Protein AF-A0A173Y0R9-F1 (afdb_monomer_lite)

Radius of gyration: 20.87 Å; chains: 1; bounding box: 51×45×66 Å

Structure (mmCIF, N/CA/C/O backbone):
data_AF-A0A173Y0R9-F1
#
_entry.id   AF-A0A173Y0R9-F1
#
loop_
_atom_site.group_PDB
_atom_site.id
_atom_site.type_symbol
_atom_site.label_atom_id
_atom_site.label_alt_id
_atom_site.label_comp_id
_atom_site.label_asym_id
_atom_site.label_entity_id
_atom_site.label_seq_id
_atom_site.pdbx_PDB_ins_code
_atom_site.Cartn_x
_atom_site.Cartn_y
_atom_site.Cartn_z
_atom_site.occupancy
_atom_site.B_iso_or_equiv
_atom_site.auth_seq_id
_atom_site.auth_comp_id
_atom_site.auth_asym_id
_atom_site.auth_atom_id
_atom_site.pdbx_PDB_model_num
ATOM 1 N N . MET A 1 1 ? -25.187 -0.602 18.309 1.00 65.38 1 MET A N 1
ATOM 2 C CA . MET A 1 1 ? -23.811 -0.252 17.890 1.00 65.38 1 MET A CA 1
ATOM 3 C C . MET A 1 1 ? -23.258 -1.482 17.196 1.00 65.38 1 MET A C 1
ATOM 5 O O . MET A 1 1 ? -23.526 -2.567 17.702 1.00 65.38 1 MET A O 1
ATOM 9 N N . ARG A 1 2 ? -22.641 -1.355 16.016 1.00 84.56 2 ARG A N 1
ATOM 10 C CA . ARG A 1 2 ? -22.129 -2.541 15.306 1.00 84.56 2 ARG A CA 1
ATOM 11 C C . ARG A 1 2 ? -20.955 -3.145 16.063 1.00 84.56 2 ARG A C 1
ATOM 13 O O . ARG A 1 2 ? -20.239 -2.419 16.748 1.00 84.56 2 ARG A O 1
ATOM 20 N N . ASP A 1 3 ? -20.780 -4.453 15.930 1.00 92.38 3 ASP A N 1
ATOM 21 C CA . ASP A 1 3 ? -19.642 -5.145 16.521 1.00 92.38 3 ASP A CA 1
ATOM 22 C C . ASP A 1 3 ? -18.406 -4.917 15.641 1.00 92.38 3 ASP A C 1
ATOM 24 O O . ASP A 1 3 ? -18.289 -5.467 14.544 1.00 92.38 3 ASP A O 1
ATOM 28 N N . ILE A 1 4 ? -17.533 -4.004 16.071 1.00 97.44 4 ILE A N 1
ATOM 29 C CA . ILE A 1 4 ? -16.326 -3.630 15.334 1.00 97.44 4 ILE A CA 1
ATOM 30 C C . ILE A 1 4 ? -15.117 -4.280 15.995 1.00 97.44 4 ILE A C 1
ATOM 32 O O . ILE A 1 4 ? -14.845 -4.008 17.158 1.00 97.44 4 ILE A O 1
ATOM 36 N N . ASN A 1 5 ? -14.387 -5.102 15.241 1.00 97.81 5 ASN A N 1
ATOM 37 C CA . ASN A 1 5 ? -13.116 -5.694 15.648 1.00 97.81 5 ASN A CA 1
ATOM 38 C C . ASN A 1 5 ? -12.124 -5.499 14.498 1.00 97.81 5 ASN A C 1
ATOM 40 O O . ASN A 1 5 ? -12.422 -5.855 13.354 1.00 97.81 5 ASN A O 1
ATOM 44 N N . ILE A 1 6 ? -10.972 -4.905 14.788 1.00 98.69 6 ILE A N 1
ATOM 45 C CA . ILE A 1 6 ? -10.011 -4.444 13.785 1.00 98.69 6 ILE A CA 1
ATOM 46 C C . ILE A 1 6 ? -8.734 -5.280 13.876 1.00 98.69 6 ILE A C 1
ATOM 48 O O . ILE A 1 6 ? -8.185 -5.452 14.961 1.00 98.69 6 ILE A O 1
ATOM 52 N N . ALA A 1 7 ? -8.233 -5.753 12.739 1.00 98.81 7 ALA A N 1
ATOM 53 C CA . ALA A 1 7 ? -6.864 -6.249 12.630 1.00 98.81 7 ALA A CA 1
ATOM 54 C C . ALA A 1 7 ? -5.974 -5.166 12.006 1.00 98.81 7 ALA A C 1
ATOM 56 O O . ALA A 1 7 ? -6.311 -4.628 10.955 1.00 98.81 7 ALA A O 1
ATOM 57 N N . VAL A 1 8 ? -4.842 -4.841 12.625 1.00 98.81 8 VAL A N 1
ATOM 58 C CA . VAL A 1 8 ? -3.821 -3.963 12.033 1.00 98.81 8 VAL A CA 1
ATOM 59 C C . VAL A 1 8 ? -2.747 -4.841 11.413 1.00 98.81 8 VAL A C 1
ATOM 61 O O . VAL A 1 8 ? -2.125 -5.618 12.121 1.00 98.81 8 VAL A O 1
ATOM 64 N N . ASN A 1 9 ? -2.547 -4.733 10.108 1.00 98.81 9 ASN A N 1
ATOM 65 C CA . ASN A 1 9 ? -1.571 -5.473 9.325 1.00 98.81 9 ASN A CA 1
ATOM 66 C C . ASN A 1 9 ? -0.383 -4.559 9.005 1.00 98.81 9 ASN A C 1
ATOM 68 O O . ASN A 1 9 ? -0.530 -3.615 8.228 1.00 98.81 9 ASN A O 1
ATOM 72 N N . ILE A 1 10 ? 0.768 -4.840 9.610 1.00 98.69 10 ILE A N 1
ATOM 73 C CA . ILE A 1 10 ? 2.011 -4.083 9.453 1.00 98.69 10 ILE A CA 1
ATOM 74 C C . ILE A 1 10 ? 3.049 -4.992 8.803 1.00 98.69 10 ILE A C 1
ATOM 76 O O . ILE A 1 10 ? 3.348 -6.070 9.317 1.00 98.69 10 ILE A O 1
ATOM 80 N N . CYS A 1 11 ? 3.635 -4.557 7.694 1.00 97.50 11 CYS A N 1
ATOM 81 C CA . CYS A 1 11 ? 4.780 -5.223 7.082 1.00 97.50 11 CYS A CA 1
ATOM 82 C C . CYS A 1 11 ? 6.059 -4.455 7.428 1.00 97.50 11 CYS A C 1
ATOM 84 O O . CYS A 1 11 ? 6.088 -3.236 7.302 1.00 97.50 11 CYS A O 1
ATOM 86 N N . THR A 1 12 ? 7.131 -5.156 7.803 1.00 98.12 12 THR A N 1
ATOM 87 C CA . THR A 1 12 ? 8.427 -4.533 8.110 1.00 98.12 12 THR A CA 1
ATOM 88 C C . THR A 1 12 ? 9.599 -5.256 7.449 1.00 98.12 12 THR A C 1
ATOM 90 O O . THR A 1 12 ? 9.536 -6.459 7.180 1.00 98.12 12 THR A O 1
ATOM 93 N N . TYR A 1 13 ? 10.671 -4.517 7.148 1.00 97.62 13 TYR A N 1
ATOM 94 C CA . TYR A 1 13 ? 11.917 -5.058 6.599 1.00 97.62 13 TYR A CA 1
ATOM 95 C C . TYR A 1 13 ? 13.124 -4.223 7.045 1.00 97.62 13 TYR A C 1
ATOM 97 O O . TYR A 1 13 ? 13.318 -3.113 6.551 1.00 97.62 13 TYR A O 1
ATOM 105 N N . HIS A 1 14 ? 13.954 -4.771 7.942 1.00 96.94 14 HIS A N 1
ATOM 106 C CA . HIS A 1 14 ? 15.151 -4.113 8.494 1.00 96.94 14 HIS A CA 1
ATOM 107 C C . HIS A 1 14 ? 14.869 -2.747 9.155 1.00 96.94 14 HIS A C 1
ATOM 109 O O . HIS A 1 14 ? 15.640 -1.797 9.001 1.00 96.94 14 HIS A O 1
ATOM 115 N N . ARG A 1 15 ? 13.739 -2.630 9.868 1.00 95.94 15 ARG A N 1
ATOM 116 C CA . ARG A 1 15 ? 13.236 -1.381 10.480 1.00 95.94 15 ARG A CA 1
ATOM 117 C C . ARG A 1 15 ? 12.669 -1.607 11.887 1.00 95.94 15 ARG A C 1
ATOM 119 O O . ARG A 1 15 ? 11.661 -1.019 12.271 1.00 95.94 15 ARG A O 1
ATOM 126 N N . ASN A 1 16 ? 13.339 -2.456 12.665 1.00 96.19 16 ASN A N 1
ATOM 127 C CA . ASN A 1 16 ? 12.843 -2.946 13.957 1.00 96.19 16 ASN A CA 1
ATOM 128 C C . ASN A 1 16 ? 12.477 -1.812 14.928 1.00 96.19 16 ASN A C 1
ATOM 130 O O . ASN A 1 16 ? 11.427 -1.866 15.556 1.00 96.19 16 ASN A O 1
ATOM 134 N N . GLU A 1 17 ? 13.270 -0.738 14.982 1.00 97.50 17 GLU A N 1
ATOM 135 C CA . GLU A 1 17 ? 12.992 0.404 15.865 1.00 97.50 17 GLU A CA 1
ATOM 136 C C . GLU A 1 17 ? 11.647 1.088 15.557 1.00 97.50 17 GLU A C 1
ATOM 138 O O . GLU A 1 17 ? 10.905 1.443 16.476 1.00 97.50 17 GLU A O 1
ATOM 143 N N . PHE A 1 18 ? 11.303 1.245 14.274 1.00 97.44 18 PHE A N 1
ATOM 144 C CA . PHE A 1 18 ? 10.056 1.886 13.848 1.00 97.44 18 PHE A CA 1
ATOM 145 C C . PHE A 1 18 ? 8.838 1.022 14.192 1.00 97.44 18 PHE A C 1
ATOM 147 O O . PHE A 1 18 ? 7.901 1.477 14.853 1.00 97.44 18 PHE A O 1
ATOM 154 N N . VAL A 1 19 ? 8.878 -0.257 13.814 1.00 97.88 19 VAL A N 1
ATOM 155 C CA . VAL A 1 19 ? 7.770 -1.183 14.071 1.00 97.88 19 VAL A CA 1
ATOM 156 C C . VAL A 1 19 ? 7.580 -1.443 15.569 1.00 97.88 19 VAL A C 1
ATOM 158 O O . VAL A 1 19 ? 6.447 -1.434 16.044 1.00 97.88 19 VAL A O 1
ATOM 161 N N . GLU A 1 20 ? 8.653 -1.579 16.354 1.00 97.94 20 GLU A N 1
ATOM 162 C CA . GLU A 1 20 ? 8.568 -1.739 17.812 1.00 97.94 20 GLU A CA 1
ATOM 163 C C . GLU A 1 20 ? 7.985 -0.498 18.494 1.00 97.94 20 GLU A C 1
ATOM 165 O O . GLU A 1 20 ? 7.157 -0.619 19.406 1.00 97.94 20 GLU A O 1
ATOM 170 N N . LYS A 1 21 ? 8.348 0.704 18.028 1.00 98.25 21 LYS A N 1
ATOM 171 C CA . LYS A 1 21 ? 7.743 1.957 18.493 1.00 98.25 21 LYS A CA 1
ATOM 172 C C . LYS A 1 21 ? 6.238 1.981 18.214 1.00 98.25 21 LYS A C 1
ATOM 174 O O . LYS A 1 21 ? 5.462 2.308 19.119 1.00 98.25 21 LYS A O 1
ATOM 179 N N . ASN A 1 22 ? 5.821 1.586 17.013 1.00 98.44 22 ASN A N 1
ATOM 180 C CA . ASN A 1 22 ? 4.414 1.546 16.620 1.00 98.44 22 ASN A CA 1
ATOM 181 C C . ASN A 1 22 ? 3.617 0.503 17.416 1.00 98.44 22 ASN A C 1
ATOM 183 O O . ASN A 1 22 ? 2.556 0.832 17.955 1.00 98.44 22 ASN A O 1
ATOM 187 N N . ILE A 1 23 ? 4.160 -0.705 17.607 1.00 98.19 23 ILE A N 1
ATOM 188 C CA . ILE A 1 23 ? 3.581 -1.735 18.486 1.00 98.19 23 ILE A CA 1
ATOM 189 C C . ILE A 1 23 ? 3.428 -1.190 19.913 1.00 98.19 23 ILE A C 1
ATOM 191 O O . ILE A 1 23 ? 2.348 -1.275 20.496 1.00 98.19 23 ILE A O 1
ATOM 195 N N . SER A 1 24 ? 4.481 -0.586 20.475 1.00 97.88 24 SER A N 1
ATOM 196 C CA . SER A 1 24 ? 4.465 -0.030 21.836 1.00 97.88 24 SER A CA 1
ATOM 197 C C . SER A 1 24 ? 3.401 1.058 22.000 1.00 97.88 24 SER A C 1
ATOM 199 O O . SER A 1 24 ? 2.697 1.091 23.012 1.00 97.88 24 SER A O 1
ATOM 201 N N . LYS A 1 25 ? 3.249 1.939 21.002 1.00 98.38 25 LYS A N 1
ATOM 202 C CA . LYS A 1 25 ? 2.229 2.996 21.002 1.00 98.38 25 LYS A CA 1
ATOM 203 C C . LYS A 1 25 ? 0.815 2.415 20.953 1.00 98.38 25 LYS A C 1
ATOM 205 O O . LYS A 1 25 ? -0.041 2.861 21.717 1.00 98.38 25 LYS A O 1
ATOM 210 N N . LEU A 1 26 ? 0.582 1.401 20.118 1.00 98.50 26 LEU A N 1
ATOM 211 C CA . LEU A 1 26 ? -0.709 0.719 20.022 1.00 98.50 26 LEU A CA 1
ATOM 212 C C . LEU A 1 26 ? -1.051 -0.030 21.310 1.00 98.50 26 LEU A C 1
ATOM 214 O O . LEU A 1 26 ? -2.136 0.180 21.843 1.00 98.50 26 LEU A O 1
ATOM 218 N N . LEU A 1 27 ? -0.136 -0.830 21.863 1.00 97.94 27 LEU A N 1
ATOM 219 C CA . LEU A 1 27 ? -0.380 -1.628 23.075 1.00 97.94 27 LEU A CA 1
ATOM 220 C C . LEU A 1 27 ? -0.660 -0.783 24.328 1.00 97.94 27 LEU A C 1
ATOM 222 O O . LEU A 1 27 ? -1.284 -1.262 25.268 1.00 97.94 27 LEU A O 1
ATOM 226 N N . LYS A 1 28 ? -0.247 0.490 24.348 1.00 98.00 28 LYS A N 1
ATOM 227 C CA . LYS A 1 28 ? -0.570 1.437 25.433 1.00 98.00 28 LYS A CA 1
ATOM 228 C C . LYS A 1 28 ? -1.957 2.075 25.303 1.00 98.00 28 LYS A C 1
ATOM 230 O O . LYS A 1 28 ? -2.376 2.800 26.204 1.00 98.00 28 LYS A O 1
ATOM 235 N N . SER A 1 29 ? -2.654 1.848 24.193 1.00 98.38 29 SER A N 1
ATOM 236 C CA . SER A 1 29 ? -3.956 2.446 23.900 1.00 98.38 29 SER A CA 1
ATOM 237 C C . SER A 1 29 ? -5.103 1.828 24.704 1.00 98.38 29 SER A C 1
ATOM 239 O O . SER A 1 29 ? -4.987 0.752 25.289 1.00 98.38 29 SER A O 1
ATOM 241 N N . LYS A 1 30 ? -6.266 2.483 24.654 1.00 98.50 30 LYS A N 1
ATOM 242 C CA . LYS A 1 30 ? -7.518 2.014 25.260 1.00 98.50 30 LYS A CA 1
ATOM 243 C C . LYS A 1 30 ? -7.990 0.669 24.698 1.00 98.50 30 LYS A C 1
ATOM 245 O O . LYS A 1 30 ? -8.781 -0.007 25.346 1.00 98.50 30 LYS A O 1
ATOM 250 N N . PHE A 1 31 ? -7.497 0.247 23.530 1.00 98.44 31 PHE A N 1
ATOM 251 C CA . PHE A 1 31 ? -7.821 -1.063 22.960 1.00 98.44 31 PHE A CA 1
ATOM 252 C C . PHE A 1 31 ? -7.282 -2.241 23.787 1.00 98.44 31 PHE A C 1
ATOM 254 O O . PHE A 1 31 ? -7.800 -3.349 23.665 1.00 98.44 31 PHE A O 1
ATOM 261 N N . PHE A 1 32 ? -6.300 -2.002 24.661 1.00 97.94 32 PHE A N 1
ATOM 262 C CA . PHE A 1 32 ? -5.632 -3.037 25.461 1.00 97.94 32 PHE A CA 1
ATOM 263 C C . PHE A 1 32 ? -5.734 -2.790 26.974 1.00 97.94 32 PHE A C 1
ATOM 265 O O . PHE A 1 32 ? -5.064 -3.449 27.763 1.00 97.94 32 PHE A O 1
ATOM 272 N N . GLN A 1 33 ? -6.590 -1.854 27.391 1.00 97.19 33 GLN A N 1
ATOM 273 C CA . GLN A 1 33 ? -6.834 -1.520 28.794 1.00 97.19 33 GLN A CA 1
ATOM 274 C C . GLN A 1 33 ? -8.209 -2.035 29.243 1.00 97.19 33 GLN A C 1
ATOM 276 O O . GLN A 1 33 ? -9.233 -1.545 28.778 1.00 97.19 33 GLN A O 1
ATOM 281 N N . GLU A 1 34 ? -8.257 -3.008 30.157 1.00 96.31 34 GLU A N 1
ATOM 282 C CA . GLU A 1 34 ? -9.507 -3.673 30.587 1.00 96.31 34 GLU A CA 1
ATOM 283 C C . GLU A 1 34 ? -10.569 -2.718 31.164 1.00 96.31 34 GLU A C 1
ATOM 285 O O . GLU A 1 34 ? -11.773 -2.962 31.053 1.00 96.31 34 GLU A O 1
ATOM 290 N N . ASN A 1 35 ? -10.144 -1.603 31.763 1.00 96.94 35 ASN A N 1
ATOM 291 C CA . ASN A 1 35 ? -11.039 -0.571 32.288 1.00 96.94 35 ASN A CA 1
ATOM 292 C C . ASN A 1 35 ? -11.764 0.221 31.182 1.00 96.94 35 ASN A C 1
ATOM 294 O O . ASN A 1 35 ? -12.815 0.810 31.439 1.00 96.94 35 ASN A O 1
ATOM 298 N N . GLU A 1 36 ? -11.263 0.206 29.947 1.00 97.12 36 GLU A N 1
ATOM 299 C CA . GLU A 1 36 ? -11.811 0.933 28.798 1.00 97.12 36 GLU A CA 1
ATOM 300 C C . GLU A 1 36 ? -12.791 0.059 28.003 1.00 97.12 36 GLU A C 1
ATOM 302 O O . GLU A 1 36 ? -12.586 -0.254 26.831 1.00 97.12 36 GLU A O 1
ATOM 307 N N . LYS A 1 37 ? -13.912 -0.318 28.635 1.00 95.00 37 LYS A N 1
ATOM 308 C CA . LYS A 1 37 ? -14.906 -1.285 28.109 1.00 95.00 37 LYS A CA 1
ATOM 309 C C . LYS A 1 37 ? -15.389 -1.037 26.675 1.00 95.00 37 LYS A C 1
ATOM 311 O O . LYS A 1 37 ? -15.842 -1.964 26.012 1.00 95.00 37 LYS A O 1
ATOM 316 N N . LYS A 1 38 ? -15.355 0.215 26.211 1.00 96.00 38 LYS A N 1
ATOM 317 C CA . LYS A 1 38 ? -15.751 0.587 24.847 1.00 96.00 38 LYS A CA 1
ATOM 318 C C . LYS A 1 38 ? -14.758 0.077 23.794 1.00 96.00 38 LYS A C 1
ATOM 320 O O . LYS A 1 38 ? -15.189 -0.307 22.711 1.00 96.00 38 LYS A O 1
ATOM 325 N N . TYR A 1 39 ? -13.464 0.101 24.106 1.00 97.81 39 TYR A N 1
ATOM 326 C CA . TYR A 1 39 ? -12.375 -0.161 23.161 1.00 97.81 39 TYR A CA 1
ATOM 327 C C . TYR A 1 39 ? -11.641 -1.471 23.443 1.00 97.81 39 TYR A C 1
ATOM 329 O O . TYR A 1 39 ? -11.095 -2.062 22.515 1.00 97.81 39 TYR A O 1
ATOM 337 N N . TYR A 1 40 ? -11.617 -1.924 24.697 1.00 97.81 40 TYR A N 1
ATOM 338 C CA . TYR A 1 40 ? -10.869 -3.108 25.097 1.00 97.81 40 TYR A CA 1
ATOM 339 C C . TYR A 1 40 ? -11.202 -4.328 24.229 1.00 97.81 40 TYR A C 1
ATOM 341 O O . TYR A 1 40 ? -12.371 -4.664 24.027 1.00 97.81 40 TYR A O 1
ATOM 349 N N . GLY A 1 41 ? -10.163 -4.978 23.704 1.00 96.88 41 GLY A N 1
ATOM 350 C CA . GLY A 1 41 ? -10.269 -6.182 22.883 1.00 96.88 41 GLY A CA 1
ATOM 351 C C . GLY A 1 41 ? -10.786 -5.957 21.461 1.00 96.88 41 GLY A C 1
ATOM 352 O O . GLY A 1 41 ? -11.013 -6.926 20.741 1.00 96.88 41 GLY A O 1
ATOM 353 N N . ARG A 1 42 ? -10.972 -4.700 21.031 1.00 97.88 42 ARG A N 1
ATOM 354 C CA . ARG A 1 42 ? -11.495 -4.364 19.695 1.00 97.88 42 ARG A CA 1
ATOM 355 C C . ARG A 1 42 ? -10.423 -4.211 18.614 1.00 97.88 42 ARG A C 1
ATOM 357 O O . ARG A 1 42 ? -10.765 -3.926 17.466 1.00 97.88 42 ARG A O 1
ATOM 364 N N . LEU A 1 43 ? -9.149 -4.394 18.959 1.00 98.50 43 LEU A N 1
ATOM 365 C CA . LEU A 1 43 ? -8.020 -4.297 18.036 1.00 98.50 43 LEU A CA 1
ATOM 366 C C . LEU A 1 43 ? -6.997 -5.405 18.315 1.00 98.50 43 LEU A C 1
ATOM 368 O O . LEU A 1 43 ? -6.671 -5.665 19.471 1.00 98.50 43 LEU A O 1
ATOM 372 N N . GLN A 1 44 ? -6.484 -6.032 17.258 1.00 98.62 44 GLN A N 1
ATOM 373 C CA . GLN A 1 44 ? -5.334 -6.942 17.301 1.00 98.62 44 GLN A CA 1
ATOM 374 C C . GLN A 1 44 ? -4.288 -6.504 16.272 1.00 98.62 44 GLN A C 1
ATOM 376 O O . GLN A 1 44 ? -4.628 -5.924 15.238 1.00 98.62 44 GLN A O 1
ATOM 381 N N . ILE A 1 45 ? -3.016 -6.762 16.559 1.00 98.75 45 ILE A N 1
ATOM 382 C CA . ILE A 1 45 ? -1.868 -6.303 15.775 1.00 98.75 45 ILE A CA 1
ATOM 383 C C . ILE A 1 45 ? -1.194 -7.515 15.135 1.00 98.75 45 ILE A C 1
ATOM 385 O O . ILE A 1 45 ? -0.777 -8.441 15.825 1.00 98.75 45 ILE A O 1
ATOM 389 N N . PHE A 1 46 ? -1.056 -7.481 13.818 1.00 98.81 46 PHE A N 1
ATOM 390 C CA . PHE A 1 46 ? -0.393 -8.480 12.995 1.00 98.81 46 PHE A CA 1
ATOM 391 C C . PHE A 1 46 ? 0.811 -7.828 12.333 1.00 98.81 46 PHE A C 1
ATOM 393 O O . PHE A 1 46 ? 0.673 -6.900 11.541 1.00 98.81 46 PHE A O 1
ATOM 400 N N . VAL A 1 47 ? 1.996 -8.321 12.660 1.00 98.75 47 VAL A N 1
ATOM 401 C CA . VAL A 1 47 ? 3.266 -7.845 12.129 1.00 98.75 47 VAL A CA 1
ATOM 402 C C . VAL A 1 47 ? 3.890 -8.956 11.308 1.00 98.75 47 VAL A C 1
ATOM 404 O O . VAL A 1 47 ? 4.128 -10.058 11.804 1.00 98.75 47 VAL A O 1
ATOM 407 N N . VAL A 1 48 ? 4.166 -8.662 10.045 1.00 98.62 48 VAL A N 1
ATOM 408 C CA . VAL A 1 48 ? 4.918 -9.538 9.155 1.00 98.62 48 VAL A CA 1
ATOM 409 C C . VAL A 1 48 ? 6.309 -8.967 8.976 1.00 98.62 48 VAL A C 1
ATOM 411 O O . VAL A 1 48 ? 6.504 -7.928 8.348 1.00 98.62 48 VAL A O 1
ATOM 414 N N . ASP A 1 49 ? 7.283 -9.678 9.518 1.00 98.50 49 ASP A N 1
ATOM 415 C CA . ASP A 1 49 ? 8.687 -9.337 9.419 1.00 98.50 49 ASP A CA 1
ATOM 416 C C . ASP A 1 49 ? 9.336 -10.085 8.252 1.00 98.50 49 ASP A C 1
ATOM 418 O O . ASP A 1 49 ? 9.633 -11.281 8.327 1.00 98.50 49 ASP A O 1
ATOM 422 N N . ASN A 1 50 ? 9.557 -9.349 7.162 1.00 98.19 50 ASN A N 1
ATOM 423 C CA . ASN A 1 50 ? 10.214 -9.828 5.949 1.00 98.19 50 ASN A CA 1
ATOM 424 C C . ASN A 1 50 ? 11.746 -9.965 6.100 1.00 98.19 50 ASN A C 1
ATOM 426 O O . ASN A 1 50 ? 12.411 -10.447 5.174 1.00 98.19 50 ASN A O 1
ATOM 430 N N . GLY A 1 51 ? 12.316 -9.459 7.200 1.00 97.00 51 GLY A N 1
ATOM 431 C CA . GLY A 1 51 ? 13.737 -9.541 7.548 1.00 97.00 51 GLY A CA 1
ATOM 432 C C . GLY A 1 51 ? 14.068 -10.721 8.465 1.00 97.00 51 GLY A C 1
ATOM 433 O O . GLY A 1 51 ? 15.218 -11.157 8.493 1.00 97.00 51 GLY A O 1
ATOM 434 N N . CYS A 1 52 ? 13.059 -11.275 9.145 1.00 97.19 52 CYS A N 1
ATOM 435 C CA . CYS A 1 52 ? 13.185 -12.336 10.149 1.00 97.19 52 CYS A CA 1
ATOM 436 C C . CYS A 1 52 ? 14.093 -11.956 11.338 1.00 97.19 52 CYS A C 1
ATOM 438 O O . CYS A 1 52 ? 14.856 -12.787 11.834 1.00 97.19 52 CYS A O 1
ATOM 440 N N . GLU A 1 53 ? 14.027 -10.704 11.780 1.00 96.56 53 GLU A N 1
ATOM 441 C CA . GLU A 1 53 ? 14.843 -10.119 12.846 1.00 96.56 53 GLU A CA 1
ATOM 442 C C . GLU A 1 53 ? 14.080 -9.948 14.165 1.00 96.56 53 GLU A C 1
ATOM 444 O O . GLU A 1 53 ? 14.670 -10.080 15.239 1.00 96.56 53 GLU A O 1
ATOM 449 N N . LEU A 1 54 ? 12.771 -9.695 14.107 1.00 96.38 54 LEU A N 1
ATOM 450 C CA . LEU A 1 54 ? 11.918 -9.580 15.283 1.00 96.38 54 LEU A CA 1
ATOM 451 C C . LEU A 1 54 ? 11.727 -10.942 15.946 1.00 96.38 54 LEU A C 1
ATOM 453 O O . LEU A 1 54 ? 11.685 -11.990 15.298 1.00 96.38 54 LEU A O 1
ATOM 457 N N . LYS A 1 55 ? 11.532 -10.948 17.264 1.00 96.00 55 LYS A N 1
ATOM 458 C CA . LYS A 1 55 ? 11.126 -12.166 17.965 1.00 96.00 55 LYS A CA 1
ATOM 459 C C . LYS A 1 55 ? 9.705 -12.541 17.534 1.00 96.00 55 LYS A C 1
ATOM 461 O O . LYS A 1 55 ? 8.785 -11.744 17.698 1.00 96.00 55 LYS A O 1
ATOM 466 N N . GLN A 1 56 ? 9.521 -13.765 17.035 1.00 94.69 56 GLN A N 1
ATOM 467 C CA . GLN A 1 56 ? 8.179 -14.288 16.780 1.00 94.69 56 GLN A CA 1
ATOM 468 C C . GLN A 1 56 ? 7.364 -14.280 18.072 1.00 94.69 56 GLN A C 1
ATOM 470 O O . GLN A 1 56 ? 7.849 -14.650 19.145 1.00 94.69 56 GLN A O 1
ATOM 475 N N . HIS A 1 57 ? 6.118 -13.853 17.950 1.00 92.38 57 HIS A N 1
ATOM 476 C CA . HIS A 1 57 ? 5.221 -13.627 19.070 1.00 92.38 57 HIS A CA 1
ATOM 477 C C . HIS A 1 57 ? 3.810 -13.967 18.613 1.00 92.38 57 HIS A C 1
ATOM 479 O O . HIS A 1 57 ? 3.453 -13.683 17.478 1.00 92.38 57 HIS A O 1
ATOM 485 N N . ASN A 1 58 ? 3.017 -14.631 19.440 1.00 93.25 58 ASN A N 1
ATOM 486 C CA . ASN A 1 58 ? 1.659 -15.008 19.063 1.00 93.25 58 ASN A CA 1
ATOM 487 C C . ASN A 1 58 ? 0.828 -15.165 20.332 1.00 93.25 58 ASN A C 1
ATOM 489 O O . ASN A 1 58 ? 0.787 -16.249 20.915 1.00 93.25 58 ASN A O 1
ATOM 493 N N . ASP A 1 59 ? 0.240 -14.064 20.788 1.00 91.31 59 ASP A N 1
ATOM 494 C CA . ASP A 1 59 ? -0.677 -14.050 21.926 1.00 91.31 59 ASP A CA 1
ATOM 495 C C . ASP A 1 59 ? -2.085 -13.613 21.489 1.00 91.31 59 ASP A C 1
ATOM 497 O O . ASP A 1 59 ? -2.458 -13.784 20.334 1.00 91.31 59 ASP A O 1
ATOM 501 N N . THR A 1 60 ? -2.906 -13.120 22.414 1.00 91.94 60 THR A N 1
ATOM 502 C CA . THR A 1 60 ? -4.280 -12.681 22.130 1.00 91.94 60 THR A CA 1
ATOM 503 C C . THR A 1 60 ? -4.356 -11.408 21.277 1.00 91.94 60 THR A C 1
ATOM 505 O O . THR A 1 60 ? -5.364 -11.179 20.613 1.00 91.94 60 THR A O 1
ATOM 508 N N . PHE A 1 61 ? -3.343 -10.545 21.335 1.00 96.00 61 PHE A N 1
ATOM 509 C CA . PHE A 1 61 ? -3.415 -9.161 20.862 1.00 96.00 61 PHE A CA 1
ATOM 510 C C . PHE A 1 61 ? -2.292 -8.769 19.903 1.00 96.00 61 PHE A C 1
ATOM 512 O O . PHE A 1 61 ? -2.479 -7.855 19.099 1.00 96.00 61 PHE A O 1
ATOM 519 N N . LEU A 1 62 ? -1.144 -9.435 19.983 1.00 98.25 62 LEU A N 1
ATOM 520 C CA . LEU A 1 62 ? 0.016 -9.224 19.140 1.00 98.25 62 LEU A CA 1
ATOM 521 C C . LEU A 1 62 ? 0.431 -10.547 18.496 1.00 98.25 62 LEU A C 1
ATOM 523 O O . LEU A 1 62 ? 0.675 -11.560 19.155 1.00 98.25 62 LEU A O 1
ATOM 527 N N . HIS A 1 63 ? 0.593 -10.491 17.183 1.00 98.50 63 HIS A N 1
ATOM 528 C CA . HIS A 1 63 ? 1.037 -11.596 16.358 1.00 98.50 63 HIS A CA 1
ATOM 529 C C . HIS A 1 63 ? 2.191 -11.106 15.481 1.00 98.50 63 HIS A C 1
ATOM 531 O O . HIS A 1 63 ? 2.022 -10.181 14.696 1.00 98.50 63 HIS A O 1
ATOM 537 N N . VAL A 1 64 ? 3.368 -11.705 15.617 1.00 98.56 64 VAL A N 1
ATOM 538 C CA . VAL A 1 64 ? 4.585 -11.390 14.865 1.00 98.56 64 VAL A CA 1
ATOM 539 C C . VAL A 1 64 ? 5.026 -12.645 14.130 1.00 98.56 64 VAL A C 1
ATOM 541 O O . VAL A 1 64 ? 5.399 -13.647 14.747 1.00 98.56 64 VAL A O 1
ATOM 544 N N . PHE A 1 65 ? 5.009 -12.573 12.804 1.00 98.44 65 PHE A N 1
ATOM 545 C CA . PHE A 1 65 ? 5.339 -13.675 11.914 1.00 98.44 65 PHE A CA 1
ATOM 546 C C . PHE A 1 65 ? 6.567 -13.348 11.083 1.00 98.44 65 PHE A C 1
ATOM 548 O O . PHE A 1 65 ? 6.697 -12.257 10.536 1.00 98.44 65 PHE A O 1
ATOM 555 N N . HIS A 1 66 ? 7.432 -14.340 10.914 1.00 98.25 66 HIS A N 1
ATOM 556 C CA . HIS A 1 66 ? 8.516 -14.264 9.943 1.00 98.25 66 HIS A CA 1
ATOM 557 C C . HIS A 1 66 ? 8.013 -14.557 8.535 1.00 98.25 66 HIS A C 1
ATOM 559 O O . HIS A 1 66 ? 7.163 -15.427 8.320 1.00 98.25 66 HIS A O 1
ATOM 565 N N . ASN A 1 67 ? 8.590 -13.858 7.567 1.00 97.81 67 ASN A N 1
ATOM 566 C CA . ASN A 1 67 ? 8.357 -14.073 6.154 1.00 97.81 67 ASN A CA 1
ATOM 567 C C . ASN A 1 67 ? 9.657 -13.860 5.377 1.00 97.81 67 ASN A C 1
ATOM 569 O O . ASN A 1 67 ? 10.523 -13.082 5.758 1.00 97.81 67 ASN A O 1
ATOM 573 N N . ARG A 1 68 ? 9.802 -14.541 4.240 1.00 96.81 68 ARG A N 1
ATOM 574 C CA . ARG A 1 68 ? 10.882 -14.202 3.301 1.00 96.81 68 ARG A CA 1
ATOM 575 C C . ARG A 1 68 ? 10.634 -12.800 2.739 1.00 96.81 68 ARG A C 1
ATOM 577 O O . ARG A 1 68 ? 9.483 -12.384 2.640 1.00 96.81 68 ARG A O 1
ATOM 584 N N . ASN A 1 69 ? 11.667 -12.125 2.239 1.00 97.25 69 ASN A N 1
ATOM 585 C CA . ASN A 1 69 ? 11.480 -10.812 1.621 1.00 97.25 69 ASN A CA 1
ATOM 586 C C . ASN A 1 69 ? 10.696 -10.898 0.296 1.00 97.25 69 ASN A C 1
ATOM 588 O O . ASN A 1 69 ? 11.262 -11.045 -0.789 1.00 97.25 69 ASN A O 1
ATOM 592 N N . THR A 1 70 ? 9.375 -10.792 0.387 1.00 97.06 70 THR A N 1
ATOM 593 C CA . THR A 1 70 ? 8.444 -10.713 -0.742 1.00 97.06 70 THR A CA 1
ATOM 594 C C . THR A 1 70 ? 8.049 -9.275 -1.086 1.00 97.06 70 THR A C 1
ATOM 596 O O . THR A 1 70 ? 7.112 -9.086 -1.858 1.00 97.06 70 THR A O 1
ATOM 599 N N . GLY A 1 71 ? 8.758 -8.287 -0.531 1.00 96.94 71 GLY A N 1
ATOM 600 C CA . GLY A 1 71 ? 8.402 -6.873 -0.602 1.00 96.94 71 GLY A CA 1
ATOM 601 C C . GLY A 1 71 ? 7.115 -6.542 0.166 1.00 96.94 71 GLY A C 1
ATOM 602 O O . GLY A 1 71 ? 6.569 -7.402 0.866 1.00 96.94 71 GLY A O 1
ATOM 603 N N . GLY A 1 72 ? 6.652 -5.294 0.049 1.00 96.94 72 GLY A N 1
ATOM 604 C CA . GLY A 1 72 ? 5.460 -4.792 0.741 1.00 96.94 72 GLY A CA 1
ATOM 605 C C . GLY A 1 72 ? 4.212 -5.607 0.404 1.00 96.94 72 GLY A C 1
ATOM 606 O O . GLY A 1 72 ? 3.563 -6.131 1.306 1.00 96.94 72 GLY A O 1
ATOM 607 N N . SER A 1 73 ? 3.957 -5.847 -0.886 1.00 98.06 73 SER A N 1
ATOM 608 C CA . SER A 1 73 ? 2.746 -6.543 -1.343 1.00 98.06 73 SER A CA 1
ATOM 609 C C . SER A 1 73 ? 2.647 -7.956 -0.769 1.00 98.06 73 SER A C 1
ATOM 611 O O . SER A 1 73 ? 1.611 -8.366 -0.252 1.00 98.06 73 SER A O 1
ATOM 613 N N . GLY A 1 74 ? 3.750 -8.711 -0.812 1.00 98.06 74 GLY A N 1
ATOM 614 C CA . GLY A 1 74 ? 3.770 -10.067 -0.271 1.00 98.06 74 GLY A CA 1
ATOM 615 C C . GLY A 1 74 ? 3.771 -10.118 1.260 1.00 98.06 74 GLY A C 1
ATOM 616 O O . GLY A 1 74 ? 3.235 -11.068 1.826 1.00 98.06 74 GLY A O 1
ATOM 617 N N . GLY A 1 75 ? 4.339 -9.111 1.933 1.00 98.38 75 GLY A N 1
ATOM 618 C CA . GLY A 1 75 ? 4.280 -9.003 3.391 1.00 98.38 75 GLY A CA 1
ATOM 619 C C . GLY A 1 75 ? 2.861 -8.716 3.881 1.00 98.38 75 GLY A C 1
ATOM 620 O O . GLY A 1 75 ? 2.346 -9.444 4.728 1.00 98.38 75 GLY A O 1
ATOM 621 N N . PHE A 1 76 ? 2.173 -7.752 3.264 1.00 98.69 76 PHE A N 1
ATOM 622 C CA . PHE A 1 76 ? 0.759 -7.510 3.543 1.00 98.69 76 PHE A CA 1
ATOM 623 C C . PHE A 1 76 ? -0.107 -8.732 3.212 1.00 98.69 76 PHE A C 1
ATOM 625 O O . PHE A 1 76 ? -0.972 -9.079 4.015 1.00 98.69 76 PHE A O 1
ATOM 632 N N . GLN A 1 77 ? 0.156 -9.440 2.104 1.00 98.56 77 GLN A N 1
ATOM 633 C CA . GLN A 1 77 ? -0.580 -10.660 1.744 1.00 98.56 77 GLN A CA 1
ATOM 634 C C . GLN A 1 77 ? -0.405 -11.742 2.809 1.00 98.56 77 GLN A C 1
ATOM 636 O O . GLN A 1 77 ? -1.380 -12.354 3.239 1.00 98.56 77 GLN A O 1
ATOM 641 N N . ARG A 1 78 ? 0.830 -11.953 3.276 1.00 98.50 78 ARG A N 1
ATOM 642 C CA . ARG A 1 78 ? 1.117 -12.876 4.375 1.00 98.50 78 ARG A CA 1
ATOM 643 C C . ARG A 1 78 ? 0.336 -12.494 5.634 1.00 98.50 78 ARG A C 1
ATOM 645 O O . ARG A 1 78 ? -0.201 -13.375 6.296 1.00 98.50 78 ARG A O 1
ATOM 652 N N . GLY A 1 79 ? 0.231 -11.203 5.938 1.00 98.50 79 GLY A N 1
ATOM 653 C CA . GLY A 1 79 ? -0.559 -10.714 7.065 1.00 98.50 79 GLY A CA 1
ATOM 654 C C . GLY A 1 79 ? -2.046 -11.017 6.899 1.00 98.50 79 GLY A C 1
ATOM 655 O O . GLY A 1 79 ? -2.667 -11.529 7.826 1.00 98.50 79 GLY A O 1
ATOM 656 N N . LEU A 1 80 ? -2.604 -10.812 5.700 1.00 98.44 80 LEU A N 1
ATOM 657 C CA . LEU A 1 80 ? -3.993 -11.174 5.398 1.00 98.44 80 LEU A CA 1
ATOM 658 C C . LEU A 1 80 ? -4.255 -12.672 5.573 1.00 98.44 80 LEU A C 1
ATOM 660 O O . LEU A 1 80 ? -5.286 -13.047 6.129 1.00 98.44 80 LEU A O 1
ATOM 664 N N . GLU A 1 81 ? -3.335 -13.532 5.134 1.00 98.31 81 GLU A N 1
ATOM 665 C CA . GLU A 1 81 ? -3.455 -14.980 5.328 1.00 98.31 81 GLU A CA 1
ATOM 666 C C . GLU A 1 81 ? -3.539 -15.355 6.810 1.00 98.31 81 GLU A C 1
ATOM 668 O O . GLU A 1 81 ? -4.351 -16.203 7.175 1.00 98.31 81 GLU A O 1
ATOM 673 N N . GLU A 1 82 ? -2.721 -14.741 7.666 1.00 98.25 82 GLU A N 1
ATOM 674 C CA . GLU A 1 82 ? -2.734 -15.017 9.106 1.00 98.25 82 GLU A CA 1
ATOM 675 C C . GLU A 1 82 ? -3.969 -14.420 9.797 1.00 98.25 82 GLU A C 1
ATOM 677 O O . GLU A 1 82 ? -4.585 -15.084 10.631 1.00 98.25 82 GLU A O 1
ATOM 682 N N . ILE A 1 83 ? -4.412 -13.228 9.386 1.00 98.44 83 ILE A N 1
ATOM 683 C CA . ILE A 1 83 ? -5.660 -12.614 9.865 1.00 98.44 83 ILE A CA 1
ATOM 684 C C . ILE A 1 83 ? -6.866 -13.502 9.529 1.00 98.44 83 ILE A C 1
ATOM 686 O O . ILE A 1 83 ? -7.713 -13.734 10.388 1.00 98.44 83 ILE A O 1
ATOM 690 N N . ARG A 1 84 ? -6.945 -14.041 8.304 1.00 97.50 84 ARG A N 1
ATOM 691 C CA . ARG A 1 84 ? -8.050 -14.917 7.866 1.00 97.50 84 ARG A CA 1
ATOM 692 C C . ARG A 1 84 ? -8.053 -16.286 8.557 1.00 97.50 84 ARG A C 1
ATOM 694 O O . ARG A 1 84 ? -9.108 -16.906 8.643 1.00 97.50 84 ARG A O 1
ATOM 701 N N . LYS A 1 85 ? -6.895 -16.776 9.017 1.00 96.12 85 LYS A N 1
ATOM 702 C CA . LYS A 1 85 ? -6.768 -18.040 9.773 1.00 96.12 85 LYS A CA 1
ATOM 703 C C . LYS A 1 85 ? -7.039 -17.879 11.270 1.00 96.12 85 LYS A C 1
ATOM 705 O O . LYS A 1 85 ? -7.242 -18.885 11.949 1.00 96.12 85 LYS A O 1
ATOM 710 N N . ASN A 1 86 ? -6.978 -16.657 11.797 1.00 95.19 86 ASN A N 1
ATOM 711 C CA . ASN A 1 86 ? -7.155 -16.390 13.220 1.00 95.19 86 ASN A CA 1
ATOM 712 C C . ASN A 1 86 ? -8.574 -16.784 13.675 1.00 95.19 86 ASN A C 1
ATOM 714 O O . ASN A 1 86 ? -9.542 -16.651 12.930 1.00 95.19 86 ASN A O 1
ATOM 718 N N . SER A 1 87 ? -8.709 -17.258 14.914 1.00 90.00 87 SER A N 1
ATOM 719 C CA . SER A 1 87 ? -10.007 -17.626 15.496 1.00 90.00 87 SER A CA 1
ATOM 720 C C . SER A 1 87 ? -10.913 -16.425 15.794 1.00 90.00 87 SER A C 1
ATOM 722 O O . SER A 1 87 ? -12.114 -16.591 15.997 1.00 90.00 87 SER A O 1
ATOM 724 N N . SER A 1 88 ? -10.344 -15.222 15.869 1.00 91.81 88 SER A N 1
ATOM 725 C CA . SER A 1 88 ? -11.065 -13.976 16.124 1.00 91.81 88 SER A CA 1
ATOM 726 C C . SER A 1 88 ? -11.858 -13.545 14.892 1.00 91.81 88 SER A C 1
ATOM 728 O O . SER A 1 88 ? -11.396 -13.652 13.760 1.00 91.81 88 SER A O 1
ATOM 730 N N . THR A 1 89 ? -13.059 -13.004 15.104 1.00 93.94 89 THR A N 1
ATOM 731 C CA . THR A 1 89 ? -13.868 -12.444 14.013 1.00 93.94 89 THR A CA 1
ATOM 732 C C . THR A 1 89 ? -13.557 -10.962 13.841 1.00 93.94 89 THR A C 1
ATOM 734 O O . THR A 1 89 ? -13.949 -10.144 14.675 1.00 93.94 89 THR A O 1
ATOM 737 N N . PHE A 1 90 ? -12.884 -10.609 12.747 1.00 98.12 90 PHE A N 1
ATOM 738 C CA . PHE A 1 90 ? -12.608 -9.219 12.383 1.00 98.12 90 PHE A CA 1
ATOM 739 C C . PHE A 1 90 ? -13.673 -8.668 11.441 1.00 98.12 90 PHE A C 1
ATOM 741 O O . PHE A 1 90 ? -14.118 -9.349 10.519 1.00 98.12 90 PHE A O 1
ATOM 748 N N . SER A 1 91 ? -14.050 -7.409 11.643 1.00 98.19 91 SER A N 1
ATOM 749 C CA . SER A 1 91 ? -14.909 -6.680 10.712 1.00 98.19 91 SER A CA 1
ATOM 750 C C . SER A 1 91 ? -14.119 -5.797 9.753 1.00 98.19 91 SER A C 1
ATOM 752 O O . SER A 1 91 ? -14.633 -5.488 8.682 1.00 98.19 91 SER A O 1
ATOM 754 N N . HIS A 1 92 ? -12.887 -5.413 10.103 1.00 98.75 92 HIS A N 1
ATOM 755 C CA . HIS A 1 92 ? -12.038 -4.544 9.286 1.00 98.75 92 HIS A CA 1
ATOM 756 C C . HIS A 1 92 ? -10.559 -4.916 9.411 1.00 98.75 92 HIS A C 1
ATOM 758 O O . HIS A 1 92 ? -10.127 -5.445 10.439 1.00 98.75 92 HIS A O 1
ATOM 764 N N . VAL A 1 93 ? -9.785 -4.582 8.379 1.00 98.88 93 VAL A N 1
ATOM 765 C CA . VAL A 1 93 ? -8.325 -4.694 8.366 1.00 98.88 93 VAL A CA 1
ATOM 766 C C . VAL A 1 93 ? -7.718 -3.343 8.011 1.00 98.88 93 VAL A C 1
ATOM 768 O O . VAL A 1 93 ? -8.089 -2.748 7.002 1.00 98.88 93 VAL A O 1
ATOM 771 N N . ILE A 1 94 ? -6.787 -2.864 8.830 1.00 98.88 94 ILE A N 1
ATOM 772 C CA . ILE A 1 94 ? -5.966 -1.686 8.550 1.00 98.88 94 ILE A CA 1
ATOM 773 C C . ILE A 1 94 ? -4.651 -2.164 7.942 1.00 98.88 94 ILE A C 1
ATOM 775 O O . ILE A 1 94 ? -3.939 -2.929 8.581 1.00 98.88 94 ILE A O 1
ATOM 779 N N . PHE A 1 95 ? -4.315 -1.699 6.745 1.00 98.88 95 PHE A N 1
ATOM 780 C CA . PHE A 1 95 ? -2.951 -1.731 6.220 1.00 98.88 95 PHE A CA 1
ATOM 781 C C . PHE A 1 95 ? -2.218 -0.498 6.737 1.00 98.88 95 PHE A C 1
ATOM 783 O O . PHE A 1 95 ? -2.773 0.602 6.666 1.00 98.88 95 PHE A O 1
ATOM 790 N N . MET A 1 96 ? -1.026 -0.685 7.300 1.00 98.62 96 MET A N 1
ATOM 791 C CA . MET A 1 96 ? -0.211 0.402 7.834 1.00 98.62 96 MET A CA 1
ATOM 792 C C . MET A 1 96 ? 1.272 0.122 7.588 1.00 98.62 96 MET A C 1
ATOM 794 O O . MET A 1 96 ? 1.735 -0.998 7.824 1.00 98.62 96 MET A O 1
ATOM 798 N N . ASP A 1 97 ? 2.009 1.139 7.149 1.00 97.81 97 ASP A N 1
ATOM 799 C CA . ASP A 1 97 ? 3.466 1.062 7.015 1.00 97.81 97 ASP A CA 1
ATOM 800 C C . ASP A 1 97 ? 4.146 1.007 8.395 1.00 97.81 97 ASP A C 1
ATOM 802 O O . ASP A 1 97 ? 3.560 1.340 9.430 1.00 97.81 97 ASP A O 1
ATOM 806 N N . ASP A 1 98 ? 5.398 0.556 8.436 1.00 97.38 98 ASP A N 1
ATOM 807 C CA . ASP A 1 98 ? 6.153 0.455 9.683 1.00 97.38 98 ASP A CA 1
ATOM 808 C C . ASP A 1 98 ? 6.778 1.782 10.126 1.00 97.38 98 ASP A C 1
ATOM 810 O O . ASP A 1 98 ? 6.922 1.996 11.326 1.00 97.38 98 ASP A O 1
ATOM 814 N N . ASP A 1 99 ? 7.096 2.676 9.190 1.00 95.88 99 ASP A N 1
ATOM 815 C CA . ASP A 1 99 ? 7.813 3.944 9.376 1.00 95.88 99 ASP A CA 1
ATOM 816 C C . ASP A 1 99 ? 6.907 5.187 9.383 1.00 95.88 99 ASP A C 1
ATOM 818 O O . ASP A 1 99 ? 7.361 6.309 9.143 1.00 95.88 99 ASP A O 1
ATOM 822 N N . VAL A 1 100 ? 5.621 5.007 9.681 1.00 97.56 100 VAL A N 1
ATOM 823 C CA . VAL A 1 100 ? 4.700 6.117 9.945 1.00 97.56 100 VAL A CA 1
ATOM 824 C C . VAL A 1 100 ? 4.765 6.570 11.398 1.00 97.56 100 VAL A C 1
ATOM 826 O O . VAL A 1 100 ? 4.902 5.766 12.319 1.00 97.56 100 VAL A O 1
ATOM 829 N N . GLU A 1 101 ? 4.555 7.865 11.608 1.00 98.00 101 GLU A N 1
ATOM 830 C CA . GLU A 1 101 ? 4.150 8.407 12.904 1.00 98.00 101 GLU A CA 1
ATOM 831 C C . GLU A 1 101 ? 2.641 8.659 12.881 1.00 98.00 101 GLU A C 1
ATOM 833 O O . GLU A 1 101 ? 2.087 9.085 11.872 1.00 98.00 101 GLU A O 1
ATOM 838 N N . PHE A 1 102 ? 1.947 8.434 13.989 1.00 98.19 102 PHE A N 1
ATOM 839 C CA . PHE A 1 102 ? 0.501 8.664 14.079 1.00 98.19 102 PHE A CA 1
ATOM 840 C C . PHE A 1 102 ? 0.098 9.021 15.490 1.00 98.19 102 PHE A C 1
ATOM 842 O O . PHE A 1 102 ? 0.736 8.562 16.430 1.00 98.19 102 PHE A O 1
ATOM 849 N N . ASP A 1 103 ? -1.002 9.742 15.668 1.00 97.12 103 ASP A N 1
ATOM 850 C CA . ASP A 1 103 ? -1.642 9.867 16.975 1.00 97.12 103 ASP A CA 1
ATOM 851 C C . ASP A 1 103 ? -2.624 8.729 17.225 1.00 97.12 103 ASP A C 1
ATOM 853 O O . ASP A 1 103 ? -3.349 8.301 16.329 1.00 97.12 103 ASP A O 1
ATOM 857 N N . ILE A 1 104 ? -2.682 8.239 18.468 1.00 98.12 104 ILE A N 1
ATOM 858 C CA . ILE A 1 104 ? -3.577 7.122 18.804 1.00 98.12 104 ILE A CA 1
ATOM 859 C C . ILE A 1 104 ? -5.058 7.493 18.630 1.00 98.12 104 ILE A C 1
ATOM 861 O O . ILE A 1 104 ? -5.887 6.630 18.343 1.00 98.12 104 ILE A O 1
ATOM 865 N N . GLU A 1 105 ? -5.377 8.788 18.710 1.00 98.19 105 GLU A N 1
ATOM 866 C CA . GLU A 1 105 ? -6.708 9.329 18.432 1.00 98.19 105 GLU A CA 1
ATOM 867 C C . GLU A 1 105 ? -7.201 8.988 17.018 1.00 98.19 105 GLU A C 1
ATOM 869 O O . GLU A 1 105 ? -8.401 8.786 16.838 1.00 98.19 105 GLU A O 1
ATOM 874 N N . ALA A 1 106 ? -6.308 8.815 16.033 1.00 98.50 106 ALA A N 1
ATOM 875 C CA . ALA A 1 106 ? -6.684 8.377 14.687 1.00 98.50 106 ALA A CA 1
ATOM 876 C C . ALA A 1 106 ? -7.422 7.027 14.708 1.00 98.50 106 ALA A C 1
ATOM 878 O O . ALA A 1 106 ? -8.433 6.851 14.024 1.00 98.50 106 ALA A O 1
ATOM 879 N N . PHE A 1 107 ? -6.972 6.091 15.550 1.00 98.81 107 PHE A N 1
ATOM 880 C CA . PHE A 1 107 ? -7.602 4.780 15.698 1.00 98.81 107 PHE A CA 1
ATOM 881 C C . PHE A 1 107 ? -8.945 4.870 16.429 1.00 98.81 107 PHE A C 1
ATOM 883 O O . PHE A 1 107 ? -9.885 4.166 16.060 1.00 98.81 107 PHE A O 1
ATOM 890 N N . TYR A 1 108 ? -9.077 5.749 17.429 1.00 98.75 108 TYR A N 1
ATOM 891 C CA . TYR A 1 108 ? -10.353 5.941 18.128 1.00 98.75 108 TYR A CA 1
ATOM 892 C C . TYR A 1 108 ? -11.399 6.615 17.241 1.00 98.75 108 TYR A C 1
ATOM 894 O O . TYR A 1 108 ? -12.544 6.167 17.214 1.00 98.75 108 TYR A O 1
ATOM 902 N N . ILE A 1 109 ? -11.012 7.643 16.478 1.00 98.75 109 ILE A N 1
ATOM 903 C CA . ILE A 1 109 ? -11.895 8.318 15.518 1.00 98.75 109 ILE A CA 1
ATOM 904 C C . ILE A 1 109 ? -12.378 7.320 14.464 1.00 98.75 109 ILE A C 1
ATOM 906 O O . ILE A 1 109 ? -13.579 7.254 14.191 1.00 98.75 109 ILE A O 1
ATOM 910 N N . LEU A 1 110 ? -11.468 6.508 13.915 1.00 98.81 110 LEU A N 1
ATOM 911 C CA . LEU A 1 110 ? -11.819 5.453 12.968 1.00 98.81 110 LEU A CA 1
ATOM 912 C C . LEU A 1 110 ? -12.790 4.440 13.592 1.00 98.81 110 LEU A C 1
ATOM 914 O O . LEU A 1 110 ? -13.848 4.175 13.025 1.00 98.81 110 LEU A O 1
ATOM 918 N N . PHE A 1 111 ? -12.472 3.899 14.768 1.00 98.69 111 PHE A N 1
ATOM 919 C CA . PHE A 1 111 ? -13.318 2.916 15.448 1.00 98.69 111 PHE A CA 1
ATOM 920 C C . PHE A 1 111 ? -14.729 3.454 15.739 1.00 98.69 111 PHE A C 1
ATOM 922 O O . PHE A 1 111 ? -15.735 2.783 15.476 1.00 98.69 111 PHE A O 1
ATOM 929 N N . ASP A 1 112 ? -14.820 4.684 16.246 1.00 98.12 112 ASP A N 1
ATOM 930 C CA . ASP A 1 112 ? -16.088 5.339 16.565 1.00 98.12 112 ASP A CA 1
ATOM 931 C C . ASP A 1 112 ? -16.933 5.605 15.324 1.00 98.12 112 ASP A C 1
ATOM 933 O O . ASP A 1 112 ? -18.159 5.448 15.362 1.00 98.12 112 ASP A O 1
ATOM 937 N N . TYR A 1 113 ? -16.278 5.981 14.226 1.00 98.44 113 TYR A N 1
ATOM 938 C CA . TYR A 1 113 ? -16.910 6.134 12.928 1.00 98.44 113 TYR A CA 1
ATOM 939 C C . TYR A 1 113 ? -17.486 4.802 12.428 1.00 98.44 113 TYR A C 1
ATOM 941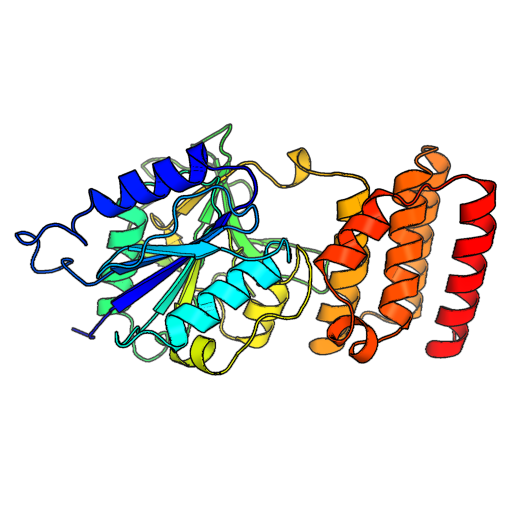 O O . TYR A 1 113 ? -18.686 4.717 12.156 1.00 98.44 113 TYR A O 1
ATOM 949 N N . LEU A 1 114 ? -16.676 3.738 12.383 1.00 98.31 114 LEU A N 1
ATOM 950 C CA . LEU A 1 114 ? -17.096 2.413 11.904 1.00 98.31 114 LEU A CA 1
ATOM 951 C C . LEU A 1 114 ? -18.256 1.837 12.735 1.00 98.31 114 LEU A C 1
ATOM 953 O O . LEU A 1 114 ? -19.177 1.210 12.209 1.00 98.31 114 LEU A O 1
ATOM 957 N N . SER A 1 115 ? -18.282 2.128 14.035 1.00 97.12 115 SER A N 1
ATOM 958 C CA . SER A 1 115 ? -19.348 1.696 14.947 1.00 97.12 115 SER A CA 1
ATOM 959 C C . SER A 1 115 ? -20.718 2.327 14.647 1.00 97.12 115 SER A C 1
ATOM 961 O O . SER A 1 115 ? -21.749 1.807 15.097 1.00 97.12 115 SER A O 1
ATOM 963 N N . LYS A 1 116 ? -20.737 3.446 13.903 1.00 96.12 116 LYS A N 1
ATOM 964 C CA . LYS A 1 116 ? -21.913 4.301 13.651 1.00 96.12 116 LYS A CA 1
ATOM 965 C C . LYS A 1 116 ? -22.203 4.570 12.170 1.00 96.12 116 LYS A C 1
ATOM 967 O O . LYS A 1 116 ? -23.258 5.124 11.874 1.00 96.12 116 LYS A O 1
ATOM 972 N N . VAL A 1 117 ? -21.309 4.194 11.251 1.00 96.25 117 VAL A N 1
ATOM 973 C CA . VAL A 1 117 ? -21.423 4.464 9.805 1.00 96.25 117 VAL A CA 1
ATOM 974 C C . VAL A 1 117 ? -22.785 4.027 9.247 1.00 96.25 117 VAL A C 1
ATOM 976 O O . VAL A 1 117 ? -23.357 3.045 9.703 1.00 96.25 117 VAL A O 1
ATOM 979 N N . SER A 1 118 ? -23.377 4.721 8.280 1.00 95.44 118 SER A N 1
ATOM 980 C CA . SER A 1 118 ? -24.639 4.238 7.689 1.00 95.44 118 SER A CA 1
ATOM 981 C C . SER A 1 118 ? -24.416 2.971 6.856 1.00 95.44 118 SER A C 1
ATOM 983 O O . SER A 1 118 ? -23.346 2.816 6.276 1.00 95.44 118 SER A O 1
ATOM 985 N N . GLU A 1 119 ? -25.438 2.126 6.693 1.00 94.75 119 GLU A N 1
ATOM 986 C CA . GLU A 1 119 ? -25.367 0.919 5.840 1.00 94.75 119 GLU A CA 1
ATOM 987 C C . GLU A 1 119 ? -24.881 1.216 4.415 1.00 94.75 119 GLU A C 1
ATOM 989 O O . GLU A 1 119 ? -24.120 0.440 3.853 1.00 94.75 119 GLU A O 1
ATOM 994 N N . LYS A 1 120 ? -25.218 2.394 3.874 1.00 96.44 120 LYS A N 1
ATOM 995 C CA . LYS A 1 120 ? -24.745 2.872 2.565 1.00 96.44 120 LYS A CA 1
ATOM 996 C C . LYS A 1 120 ? -23.216 2.844 2.396 1.00 96.44 120 LYS A C 1
ATOM 998 O O . LYS A 1 120 ? -22.745 2.725 1.270 1.00 96.44 120 LYS A O 1
ATOM 1003 N N . TYR A 1 121 ? -22.464 3.007 3.482 1.00 97.00 121 TYR A N 1
ATOM 1004 C CA . TYR A 1 121 ? -21.016 3.228 3.472 1.00 97.00 121 TYR A CA 1
ATOM 1005 C C . TYR A 1 121 ? -20.236 2.134 4.216 1.00 97.00 121 TYR A C 1
ATOM 1007 O O . TYR A 1 121 ? -19.039 2.282 4.433 1.00 97.00 121 TYR A O 1
ATOM 1015 N N . ILE A 1 122 ? -20.900 1.055 4.643 1.00 95.69 122 ILE A N 1
ATOM 1016 C CA . ILE A 1 122 ? -20.278 0.013 5.476 1.00 95.69 122 ILE A CA 1
ATOM 1017 C C . ILE A 1 122 ? -19.199 -0.784 4.732 1.00 95.69 122 ILE A C 1
ATOM 1019 O O . ILE A 1 122 ? -18.246 -1.244 5.349 1.00 95.69 122 ILE A O 1
ATOM 1023 N N . ASP A 1 123 ? -19.335 -0.906 3.411 1.00 96.56 123 ASP A N 1
ATOM 1024 C CA . ASP A 1 123 ? -18.379 -1.603 2.549 1.00 96.56 123 ASP A CA 1
ATOM 1025 C C . ASP A 1 123 ? -17.358 -0.649 1.904 1.00 96.56 123 ASP A C 1
ATOM 1027 O O . ASP A 1 123 ? -16.610 -1.049 1.013 1.00 96.56 123 ASP A O 1
ATOM 1031 N N . ASN A 1 124 ? -17.326 0.624 2.307 1.00 98.25 124 ASN A N 1
ATOM 1032 C CA . ASN A 1 124 ? -16.332 1.562 1.803 1.00 98.25 124 ASN A CA 1
ATOM 1033 C C . ASN A 1 124 ? -15.033 1.456 2.615 1.00 98.25 124 ASN A C 1
ATOM 1035 O O . ASN A 1 124 ? -15.086 1.392 3.846 1.00 98.25 124 ASN A O 1
ATOM 1039 N N . PRO A 1 125 ? -13.863 1.516 1.958 1.00 98.50 125 PRO A N 1
ATOM 1040 C CA . PRO A 1 125 ? -12.612 1.701 2.670 1.00 98.50 125 PRO A CA 1
ATOM 1041 C C . PRO A 1 125 ? -12.556 3.084 3.332 1.00 98.50 125 PRO A C 1
ATOM 1043 O O . PRO A 1 125 ? -13.236 4.023 2.911 1.00 98.50 125 PRO A O 1
ATOM 1046 N N . VAL A 1 126 ? -11.713 3.228 4.352 1.00 98.81 126 VAL A N 1
ATOM 1047 C CA . VAL A 1 126 ? -11.376 4.513 4.976 1.00 98.81 126 VAL A CA 1
ATOM 1048 C C . VAL A 1 126 ? -9.894 4.787 4.747 1.00 98.81 126 VAL A C 1
ATOM 1050 O O . VAL A 1 126 ? -9.042 4.046 5.236 1.00 98.81 126 VAL A O 1
ATOM 1053 N N . ALA A 1 127 ? -9.580 5.843 4.000 1.00 98.56 127 ALA A N 1
ATOM 1054 C CA . ALA A 1 127 ? -8.204 6.257 3.748 1.00 98.56 127 ALA A CA 1
ATOM 1055 C C . ALA A 1 127 ? -7.689 7.136 4.893 1.00 98.56 127 ALA A C 1
ATOM 1057 O O . ALA A 1 127 ? -8.351 8.094 5.305 1.00 98.56 127 ALA A O 1
ATOM 1058 N N . GLY A 1 128 ? -6.495 6.815 5.390 1.00 98.06 128 GLY A N 1
ATOM 1059 C CA . GLY A 1 128 ? -5.746 7.690 6.275 1.00 98.06 128 GLY A CA 1
ATOM 1060 C C . GLY A 1 128 ? -5.066 8.785 5.471 1.00 98.06 128 GLY A C 1
ATOM 1061 O O . GLY A 1 128 ? -4.402 8.525 4.466 1.00 98.06 128 GLY A O 1
ATOM 1062 N N . ARG A 1 129 ? -5.222 10.025 5.925 1.00 98.00 129 ARG A N 1
ATOM 1063 C CA . ARG A 1 129 ? -4.559 11.180 5.312 1.00 98.00 129 ARG A CA 1
ATOM 1064 C C . ARG A 1 129 ? -3.056 11.071 5.572 1.00 98.00 129 ARG A C 1
ATOM 1066 O O . ARG A 1 129 ? -2.656 10.689 6.671 1.00 98.00 129 ARG A O 1
ATOM 1073 N N . MET A 1 130 ? -2.235 11.444 4.598 1.00 98.06 130 MET A N 1
ATOM 1074 C CA . MET A 1 130 ? -0.787 11.519 4.772 1.00 98.06 130 MET A CA 1
ATOM 1075 C C . MET A 1 130 ? -0.366 12.970 4.975 1.00 98.06 130 MET A C 1
ATOM 1077 O O . MET A 1 130 ? -0.640 13.830 4.136 1.00 98.06 130 MET A O 1
ATOM 1081 N N . PHE A 1 131 ? 0.323 13.233 6.077 1.00 98.06 131 PHE A N 1
ATOM 1082 C CA . PHE A 1 131 ? 0.986 14.495 6.376 1.00 98.06 131 PHE A CA 1
ATOM 1083 C C . PHE A 1 131 ? 2.488 14.379 6.131 1.00 98.06 131 PHE A C 1
ATOM 1085 O O . PHE A 1 131 ? 3.082 13.306 6.257 1.00 98.06 131 PHE A O 1
ATOM 1092 N N . CYS A 1 132 ? 3.108 15.506 5.796 1.00 97.12 132 CYS A N 1
ATOM 1093 C CA . CYS A 1 132 ? 4.545 15.584 5.590 1.00 97.12 132 CYS A CA 1
ATOM 1094 C C . CYS A 1 132 ? 5.273 15.433 6.929 1.00 97.12 132 CYS A C 1
ATOM 1096 O O . CYS A 1 132 ? 5.076 16.235 7.841 1.00 97.12 132 CYS A O 1
ATOM 1098 N N . MET A 1 133 ? 6.158 14.443 7.047 1.00 94.69 133 MET A N 1
ATOM 1099 C CA . MET A 1 133 ? 6.926 14.233 8.281 1.00 94.69 133 MET A CA 1
ATOM 1100 C C . MET A 1 133 ? 7.874 15.398 8.625 1.00 94.69 133 MET A C 1
ATOM 1102 O O . MET A 1 133 ? 8.120 15.664 9.796 1.00 94.69 133 MET A O 1
ATOM 1106 N N . ASP A 1 134 ? 8.379 16.128 7.628 1.00 94.44 134 ASP A N 1
ATOM 1107 C CA . ASP A 1 134 ? 9.268 17.287 7.811 1.00 94.44 134 ASP A CA 1
ATOM 1108 C C . ASP A 1 134 ? 8.529 18.616 8.039 1.00 94.44 134 ASP A C 1
ATOM 1110 O O . ASP A 1 134 ? 9.128 19.580 8.515 1.00 94.44 134 ASP A O 1
ATOM 1114 N N . ARG A 1 135 ? 7.235 18.676 7.706 1.00 95.19 135 ARG A N 1
ATOM 1115 C CA . ARG A 1 135 ? 6.346 19.819 7.960 1.00 95.19 135 ARG A CA 1
ATOM 1116 C C . ARG A 1 135 ? 4.996 19.307 8.467 1.00 95.19 135 ARG A C 1
ATOM 1118 O O . ARG A 1 135 ? 4.061 19.191 7.672 1.00 95.19 135 ARG A O 1
ATOM 1125 N N . PRO A 1 136 ? 4.899 18.966 9.768 1.00 95.25 136 PRO A N 1
ATOM 1126 C CA . PRO A 1 136 ? 3.744 18.265 10.329 1.00 95.25 136 PRO A CA 1
ATOM 1127 C C . PRO A 1 136 ? 2.403 19.001 10.233 1.00 95.25 136 PRO A C 1
ATOM 1129 O O . PRO A 1 136 ? 1.367 18.369 10.409 1.00 95.25 136 PRO A O 1
ATOM 1132 N N . ASP A 1 137 ? 2.404 20.306 9.951 1.00 96.06 137 ASP A N 1
ATOM 1133 C CA . ASP A 1 137 ? 1.218 21.132 9.702 1.00 96.06 137 ASP A CA 1
ATOM 1134 C C . ASP A 1 137 ? 0.726 21.076 8.243 1.00 96.06 137 ASP A C 1
ATOM 1136 O O . ASP A 1 137 ? -0.284 21.690 7.902 1.00 96.06 137 ASP A O 1
ATOM 1140 N N . ILE A 1 138 ? 1.410 20.341 7.361 1.00 97.50 138 ILE A N 1
ATOM 1141 C CA . ILE A 1 138 ? 1.046 20.207 5.949 1.00 97.50 138 ILE A CA 1
ATOM 1142 C C . ILE A 1 138 ? 0.555 18.790 5.667 1.00 97.50 138 ILE A C 1
ATOM 1144 O O . ILE A 1 138 ? 1.306 17.815 5.737 1.00 97.50 138 ILE A O 1
ATOM 1148 N N . GLN A 1 139 ? -0.706 18.691 5.252 1.00 97.38 139 GLN A N 1
ATOM 1149 C CA . GLN A 1 139 ? -1.256 17.487 4.644 1.00 97.38 139 GLN A CA 1
ATOM 1150 C C . GLN A 1 139 ? -0.706 17.351 3.221 1.00 97.38 139 GLN A C 1
ATOM 1152 O O . GLN A 1 139 ? -0.967 18.206 2.375 1.00 97.38 139 GLN A O 1
ATOM 1157 N N . TYR A 1 140 ? 0.002 16.259 2.932 1.00 97.44 140 TYR A N 1
ATOM 1158 C CA . TYR A 1 140 ? 0.431 15.932 1.573 1.00 97.44 140 TYR A CA 1
ATOM 1159 C C . TYR A 1 140 ? -0.778 15.546 0.723 1.00 97.44 140 TYR A C 1
ATOM 1161 O O . TYR A 1 140 ? -1.043 16.180 -0.293 1.00 97.44 140 TYR A O 1
ATOM 1169 N N . THR A 1 141 ? -1.563 14.561 1.166 1.00 97.88 141 THR A N 1
ATOM 1170 C CA . THR A 1 141 ? -2.798 14.155 0.489 1.00 97.88 141 THR A CA 1
ATOM 1171 C C . THR A 1 141 ? -3.804 13.536 1.454 1.00 97.88 141 THR A C 1
ATOM 1173 O O . THR A 1 141 ? -3.440 12.930 2.461 1.00 97.88 141 THR A O 1
ATOM 1176 N N . ALA A 1 142 ? -5.088 13.696 1.152 1.00 97.75 142 ALA A N 1
ATOM 1177 C CA . ALA A 1 142 ? -6.184 13.088 1.892 1.00 97.75 142 ALA A CA 1
ATOM 1178 C C . ALA A 1 142 ? -6.497 11.655 1.411 1.00 97.75 142 ALA A C 1
ATOM 1180 O O . ALA A 1 142 ? -6.863 10.807 2.218 1.00 97.75 142 ALA A O 1
ATOM 1181 N N . ALA A 1 143 ? -6.381 11.417 0.104 1.00 97.81 143 ALA A N 1
ATOM 1182 C CA . ALA A 1 143 ? -6.541 10.151 -0.618 1.00 97.81 143 ALA A CA 1
ATOM 1183 C C . ALA A 1 143 ? -6.166 10.397 -2.093 1.00 97.81 143 ALA A C 1
ATOM 1185 O O . ALA A 1 143 ? -5.880 11.534 -2.476 1.00 97.81 143 ALA A O 1
ATOM 1186 N N . GLU A 1 144 ? -6.208 9.378 -2.947 1.00 97.75 144 GLU A N 1
ATOM 1187 C CA . GLU A 1 144 ? -5.618 9.472 -4.284 1.00 97.75 144 GLU A CA 1
ATOM 1188 C C . GLU A 1 144 ? -6.563 9.037 -5.412 1.00 97.75 144 GLU A C 1
ATOM 1190 O O . GLU A 1 144 ? -7.522 8.287 -5.219 1.00 97.75 144 GLU A O 1
ATOM 1195 N N . ILE A 1 145 ? -6.297 9.566 -6.608 1.00 97.94 145 ILE A N 1
ATOM 1196 C CA . ILE A 1 145 ? -6.995 9.269 -7.862 1.00 97.94 145 ILE A CA 1
ATOM 1197 C C . ILE A 1 145 ? -5.942 8.745 -8.835 1.00 97.94 145 ILE A C 1
ATOM 1199 O O . ILE A 1 145 ? -5.002 9.457 -9.196 1.00 97.94 145 ILE A O 1
ATOM 1203 N N . TRP A 1 146 ? -6.108 7.504 -9.272 1.00 97.19 146 TRP A N 1
ATOM 1204 C CA . TRP A 1 146 ? -5.170 6.799 -10.127 1.00 97.19 146 TRP A CA 1
ATOM 1205 C C . TRP A 1 146 ? -5.049 7.427 -11.515 1.00 97.19 146 TRP A C 1
ATOM 1207 O O . TRP A 1 146 ? -3.940 7.561 -12.038 1.00 97.19 146 TRP A O 1
ATOM 1217 N N . ASN A 1 147 ? -6.180 7.819 -12.118 1.00 95.31 147 ASN A N 1
ATOM 1218 C CA . ASN A 1 147 ? -6.222 8.557 -13.389 1.00 95.31 147 ASN A CA 1
ATOM 1219 C C . ASN A 1 147 ? -5.286 7.955 -14.473 1.00 95.31 147 ASN A C 1
ATOM 1221 O O . ASN A 1 147 ? -4.485 8.651 -15.102 1.00 95.31 147 ASN A O 1
ATOM 1225 N N . GLY A 1 148 ? -5.351 6.629 -14.649 1.00 92.38 148 GLY A N 1
ATOM 1226 C CA . GLY A 1 148 ? -4.584 5.885 -15.660 1.00 92.38 148 GLY A CA 1
ATOM 1227 C C . GLY A 1 148 ? -3.064 5.880 -15.447 1.00 92.38 148 GLY A C 1
ATOM 1228 O O . GLY A 1 148 ? -2.309 5.665 -16.398 1.00 92.38 148 GLY A O 1
ATOM 1229 N N . GLY A 1 149 ? -2.598 6.134 -14.224 1.00 91.75 149 GLY A N 1
ATOM 1230 C CA . GLY A 1 149 ? -1.181 6.259 -13.872 1.00 91.75 149 GLY A CA 1
ATOM 1231 C C . GLY A 1 149 ? -0.654 7.693 -13.901 1.00 91.75 149 GLY A C 1
ATOM 1232 O O . GLY A 1 149 ? 0.515 7.915 -13.595 1.00 91.75 149 GLY A O 1
ATOM 1233 N N . ASN A 1 150 ? -1.495 8.675 -14.237 1.00 92.12 150 ASN A N 1
ATOM 1234 C CA . ASN A 1 150 ? -1.202 10.087 -14.009 1.00 92.12 150 ASN A CA 1
ATOM 1235 C C . ASN A 1 150 ? -1.836 10.524 -12.683 1.00 92.12 150 ASN A C 1
ATOM 1237 O O . ASN A 1 150 ? -2.879 11.185 -12.682 1.00 92.12 150 ASN A O 1
ATOM 1241 N N . LEU A 1 151 ? -1.210 10.087 -11.588 1.00 93.12 151 LEU A N 1
ATOM 1242 C CA . LEU A 1 151 ? -1.667 10.240 -10.210 1.00 93.12 151 LEU A CA 1
ATOM 1243 C C . LEU A 1 151 ? -2.126 11.672 -9.894 1.00 93.12 151 LEU A C 1
ATOM 1245 O O . LEU A 1 151 ? -1.438 12.646 -10.205 1.00 93.12 151 LEU A O 1
ATOM 1249 N N . LYS A 1 152 ? -3.288 11.796 -9.249 1.00 96.62 152 LYS A N 1
ATOM 1250 C CA . LYS A 1 152 ? -3.777 13.050 -8.667 1.00 96.62 152 LYS A CA 1
ATOM 1251 C C . LYS A 1 152 ? -4.058 12.855 -7.183 1.00 96.62 152 LYS A C 1
ATOM 1253 O O . LYS A 1 152 ? -4.527 11.803 -6.756 1.00 96.62 152 LYS A O 1
ATOM 1258 N N . HIS A 1 153 ? -3.841 13.915 -6.422 1.00 96.94 153 HIS A N 1
ATOM 1259 C CA . HIS A 1 153 ? -3.992 13.917 -4.974 1.00 96.94 153 HIS A CA 1
ATOM 1260 C C . HIS A 1 153 ? -5.245 14.698 -4.568 1.00 96.94 153 HIS A C 1
ATOM 1262 O O . HIS A 1 153 ? -5.462 15.828 -5.017 1.00 96.94 153 HIS A O 1
ATOM 1268 N N . VAL A 1 154 ? -6.060 14.117 -3.689 1.00 97.75 154 VAL A N 1
ATOM 1269 C CA . VAL A 1 154 ? -7.189 14.811 -3.061 1.00 97.75 154 VAL A CA 1
ATOM 1270 C C . VAL A 1 154 ? -6.653 15.720 -1.962 1.00 97.75 154 VAL A C 1
ATOM 1272 O O . VAL A 1 154 ? -5.847 15.287 -1.137 1.00 97.75 154 VAL A O 1
ATOM 1275 N N . GLU A 1 155 ? -7.114 16.976 -1.947 1.00 96.38 155 GLU A N 1
ATOM 1276 C CA . GLU A 1 155 ? -6.690 18.005 -0.985 1.00 96.38 155 GLU A CA 1
ATOM 1277 C C . GLU A 1 155 ? -5.152 18.099 -0.848 1.00 96.38 155 GLU A C 1
ATOM 1279 O O . GLU A 1 155 ? -4.597 18.059 0.253 1.00 96.38 155 GLU A O 1
ATOM 1284 N N . TYR A 1 156 ? -4.470 18.169 -1.994 1.00 96.69 156 TYR A N 1
ATOM 1285 C CA . TYR A 1 156 ? -3.011 18.153 -2.092 1.00 96.69 156 TYR A CA 1
ATOM 1286 C C . TYR A 1 156 ? -2.343 19.346 -1.397 1.00 96.69 156 TYR A C 1
ATOM 1288 O O . TYR A 1 156 ? -2.770 20.485 -1.598 1.00 96.69 156 TYR A O 1
ATOM 1296 N N . MET A 1 157 ? -1.263 19.094 -0.648 1.00 96.62 157 MET A N 1
ATOM 1297 C CA . MET A 1 157 ? -0.413 20.115 -0.009 1.00 96.62 157 MET A CA 1
ATOM 1298 C C . MET A 1 157 ? -1.205 21.162 0.793 1.00 96.62 157 MET A C 1
ATOM 1300 O O . MET A 1 157 ? -0.908 22.359 0.767 1.00 96.62 157 MET A O 1
ATOM 1304 N N . ARG A 1 158 ? -2.244 20.709 1.501 1.00 96.56 158 ARG A N 1
ATOM 1305 C CA . ARG A 1 158 ? -3.142 21.561 2.283 1.00 96.56 158 ARG A CA 1
ATOM 1306 C C . ARG A 1 158 ? -2.493 21.904 3.625 1.00 96.56 158 ARG A C 1
ATOM 1308 O O . ARG A 1 158 ? -2.186 21.013 4.411 1.00 96.56 158 ARG A O 1
ATOM 1315 N N . GLN A 1 159 ? -2.330 23.195 3.911 1.00 97.12 159 GLN A N 1
ATOM 1316 C CA . GLN A 1 159 ? -1.904 23.650 5.235 1.00 97.12 159 GLN A CA 1
ATOM 1317 C C . GLN A 1 159 ? -3.050 23.511 6.242 1.00 97.12 159 GLN A C 1
ATOM 1319 O O . GLN A 1 159 ? -4.177 23.953 5.989 1.00 97.12 159 GLN A O 1
ATOM 1324 N N . ILE A 1 160 ? -2.753 22.903 7.384 1.00 96.12 160 ILE A N 1
ATOM 1325 C CA . ILE A 1 160 ? -3.703 22.599 8.444 1.00 96.12 160 ILE A CA 1
ATOM 1326 C C . ILE A 1 160 ? -3.535 23.575 9.606 1.00 96.12 160 ILE A C 1
ATOM 1328 O O . ILE A 1 160 ? -2.429 23.841 10.067 1.00 96.12 160 ILE A O 1
ATOM 1332 N N . THR A 1 161 ? -4.661 24.099 10.086 1.00 94.12 161 THR A N 1
ATOM 1333 C CA . THR A 1 161 ? -4.744 24.961 11.269 1.00 94.12 161 THR A CA 1
ATOM 1334 C C . THR A 1 161 ? -5.905 24.519 12.157 1.00 94.12 161 THR A C 1
ATOM 1336 O O . THR A 1 161 ? -6.787 23.771 11.724 1.00 94.12 161 THR A O 1
ATOM 1339 N N . SER A 1 162 ? -5.941 25.007 13.399 1.00 89.12 162 SER A N 1
ATOM 1340 C CA . SER A 1 162 ? -7.039 24.754 14.343 1.00 89.12 162 SER A CA 1
ATOM 1341 C C . SER A 1 162 ? -8.411 25.167 13.806 1.00 89.12 162 SER A C 1
ATOM 1343 O O . SER A 1 162 ? -9.425 24.590 14.189 1.00 89.12 162 SER A O 1
ATOM 1345 N N . GLU A 1 163 ? -8.462 26.152 12.912 1.00 91.06 163 GLU A N 1
ATOM 1346 C CA . GLU A 1 163 ? -9.709 26.679 12.358 1.00 91.06 163 GLU A CA 1
ATOM 1347 C C . GLU A 1 163 ? -10.227 25.833 11.190 1.00 91.06 163 GLU A C 1
ATOM 1349 O O . GLU A 1 163 ? -11.430 25.824 10.919 1.00 91.06 163 GLU A O 1
ATOM 1354 N N . ASN A 1 164 ? -9.335 25.143 10.470 1.00 92.44 164 ASN A N 1
ATOM 1355 C CA . ASN A 1 164 ? -9.681 24.479 9.215 1.00 92.44 164 ASN A CA 1
ATOM 1356 C C . ASN A 1 164 ? -9.753 22.945 9.309 1.00 92.44 164 ASN A C 1
ATOM 1358 O O . ASN A 1 164 ? -10.292 22.330 8.387 1.00 92.44 164 ASN A O 1
ATOM 1362 N N . TYR A 1 165 ? -9.291 22.343 10.409 1.00 93.12 165 TYR A N 1
ATOM 1363 C CA . TYR A 1 165 ? -9.244 20.893 10.599 1.00 93.12 165 TYR A CA 1
ATOM 1364 C C . TYR A 1 165 ? -9.978 20.470 11.867 1.00 93.12 165 TYR A C 1
ATOM 1366 O O . TYR A 1 165 ? -9.592 20.822 12.980 1.00 93.12 165 TYR A O 1
ATOM 1374 N N . ILE A 1 166 ? -11.055 19.708 11.692 1.00 95.81 166 ILE A N 1
ATOM 1375 C CA . ILE A 1 166 ? -11.951 19.295 12.768 1.00 95.81 166 ILE A CA 1
ATOM 1376 C C . ILE A 1 166 ? -11.941 17.766 12.859 1.00 95.81 166 ILE A C 1
ATOM 1378 O O . ILE A 1 166 ? -12.603 17.107 12.051 1.00 95.81 166 ILE A O 1
ATOM 1382 N N . PRO A 1 167 ? -11.236 17.179 13.845 1.00 96.25 167 PRO A N 1
ATOM 1383 C CA . PRO A 1 167 ? -11.219 15.736 14.051 1.00 96.25 167 PRO A CA 1
ATOM 1384 C C . PRO A 1 167 ? -12.630 15.124 14.078 1.00 96.25 167 PRO A C 1
ATOM 1386 O O . PRO A 1 167 ? -13.528 15.613 14.762 1.00 96.25 167 PRO A O 1
ATOM 1389 N N . GLY A 1 168 ? -12.831 14.059 13.304 1.00 97.00 168 GLY A N 1
ATOM 1390 C CA . GLY A 1 168 ? -14.117 13.390 13.110 1.00 97.00 168 GLY A CA 1
ATOM 1391 C C . GLY A 1 168 ? -14.966 13.932 11.954 1.00 97.00 168 GLY A C 1
ATOM 1392 O O . GLY A 1 168 ? -15.989 13.324 11.635 1.00 97.00 168 GLY A O 1
ATOM 1393 N N . ARG A 1 169 ? -14.574 15.026 11.281 1.00 97.38 169 ARG A N 1
ATOM 1394 C CA . ARG A 1 169 ? -15.269 15.495 10.071 1.00 97.38 169 ARG A CA 1
ATOM 1395 C C . ARG A 1 169 ? -15.060 14.500 8.926 1.00 97.38 169 ARG A C 1
ATOM 1397 O O . ARG A 1 169 ? -13.934 14.267 8.494 1.00 97.38 169 ARG A O 1
ATOM 1404 N N . VAL A 1 170 ? -16.161 13.946 8.417 1.00 97.88 170 VAL A N 1
ATOM 1405 C CA . VAL A 1 170 ? -16.164 12.916 7.366 1.00 97.88 170 VAL A CA 1
ATOM 1406 C C . VAL A 1 170 ? -16.444 13.525 5.993 1.00 97.88 170 VAL A C 1
ATOM 1408 O O . VAL A 1 170 ? -17.388 14.299 5.834 1.00 97.88 170 VAL A O 1
ATOM 1411 N N . ASN A 1 171 ? -15.674 13.114 4.987 1.00 96.56 171 ASN A N 1
ATOM 1412 C CA . ASN A 1 171 ? -15.909 13.398 3.576 1.00 96.56 171 ASN A CA 1
ATOM 1413 C C . ASN A 1 171 ? -16.173 12.091 2.807 1.00 96.56 171 ASN A C 1
ATOM 1415 O O . ASN A 1 171 ? -15.298 11.231 2.703 1.00 96.56 171 ASN A O 1
ATOM 1419 N N . TYR A 1 172 ? -17.384 11.965 2.258 1.00 95.81 172 TYR A N 1
ATOM 1420 C CA . TYR A 1 172 ? -17.835 10.813 1.463 1.00 95.81 172 TYR A CA 1
ATOM 1421 C C . TYR A 1 172 ? -17.674 11.003 -0.055 1.00 95.81 172 TYR A C 1
ATOM 1423 O O . TYR A 1 172 ? -17.879 10.059 -0.812 1.00 95.81 172 TYR A O 1
ATOM 1431 N N . GLY A 1 173 ? -17.399 12.228 -0.511 1.00 91.88 173 GLY A N 1
ATOM 1432 C CA . GLY A 1 173 ? -17.483 12.643 -1.915 1.00 91.88 173 GLY A CA 1
ATOM 1433 C C . GLY A 1 173 ? -16.184 13.247 -2.434 1.00 91.88 173 GLY A C 1
ATOM 1434 O O . GLY A 1 173 ? -16.220 14.174 -3.234 1.00 91.88 173 GLY A O 1
ATOM 1435 N N . SER A 1 174 ? -15.043 12.751 -1.960 1.00 90.81 174 SER A N 1
ATOM 1436 C CA . SER A 1 174 ? -13.711 13.253 -2.313 1.00 90.81 174 SER A CA 1
ATOM 1437 C C . SER A 1 174 ? -13.335 13.059 -3.787 1.00 90.81 174 SER A C 1
ATOM 1439 O O . SER A 1 174 ? -12.420 13.720 -4.270 1.00 90.81 174 SER A O 1
ATOM 1441 N N . GLY A 1 175 ? -14.009 12.142 -4.490 1.00 94.38 175 GLY A N 1
ATOM 1442 C CA . GLY A 1 175 ? -13.624 11.702 -5.834 1.00 94.38 175 GLY A CA 1
ATOM 1443 C C . GLY A 1 175 ? -12.406 10.776 -5.851 1.00 94.38 175 GLY A C 1
ATOM 1444 O O . GLY A 1 175 ? -11.930 10.443 -6.930 1.00 94.38 175 GLY A O 1
ATOM 1445 N N . ALA A 1 176 ? -11.908 10.369 -4.678 1.00 97.12 176 ALA A N 1
ATOM 1446 C CA . ALA A 1 176 ? -10.809 9.424 -4.552 1.00 97.12 176 ALA A CA 1
ATOM 1447 C C . ALA A 1 176 ? -11.180 8.042 -5.105 1.00 97.12 176 ALA A C 1
ATOM 1449 O O . ALA A 1 176 ? -12.329 7.604 -5.010 1.00 97.12 176 ALA A O 1
ATOM 1450 N N . GLU A 1 177 ? -10.177 7.346 -5.629 1.00 97.56 177 GLU A N 1
ATOM 1451 C CA . GLU A 1 177 ? -10.294 5.989 -6.170 1.00 97.56 177 GLU A CA 1
ATOM 1452 C C . GLU A 1 177 ? -9.639 4.958 -5.240 1.00 97.56 177 GLU A C 1
ATOM 1454 O O . GLU A 1 177 ? -10.079 3.812 -5.193 1.00 97.56 177 GLU A O 1
ATOM 1459 N N . TYR A 1 178 ? -8.623 5.362 -4.470 1.00 98.31 178 TYR A N 1
ATOM 1460 C CA . TYR A 1 178 ? -7.938 4.503 -3.503 1.00 98.31 178 TYR A CA 1
ATOM 1461 C C . TYR A 1 178 ? -7.261 5.324 -2.388 1.00 98.31 178 TYR A C 1
ATOM 1463 O O . TYR A 1 178 ? -7.194 6.556 -2.444 1.00 98.31 178 TYR A O 1
ATOM 1471 N N . GLY A 1 179 ? -6.803 4.638 -1.340 1.00 97.75 179 GLY A N 1
ATOM 1472 C CA . GLY A 1 179 ? -5.971 5.208 -0.281 1.00 97.75 179 GLY A CA 1
ATOM 1473 C C . GLY A 1 179 ? -4.663 4.434 -0.166 1.00 97.75 179 GLY A C 1
ATOM 1474 O O . GLY A 1 179 ? -4.681 3.206 -0.255 1.00 97.75 179 GLY A O 1
ATOM 1475 N N . GLY A 1 180 ? -3.554 5.147 0.027 1.00 97.12 180 GLY A N 1
ATOM 1476 C CA . GLY A 1 180 ? -2.245 4.528 0.200 1.00 97.12 180 GLY A CA 1
ATOM 1477 C C . GLY A 1 180 ? -2.158 3.702 1.481 1.00 97.12 180 GLY A C 1
ATOM 1478 O O . GLY A 1 180 ? -2.805 3.999 2.491 1.00 97.12 180 GLY A O 1
ATOM 1479 N N . TRP A 1 181 ? -1.354 2.645 1.442 1.00 97.81 181 TRP A N 1
ATOM 1480 C CA . TRP A 1 181 ? -1.238 1.685 2.545 1.00 97.81 181 TRP A CA 1
ATOM 1481 C C . TRP A 1 181 ? -0.344 2.127 3.706 1.00 97.81 181 TRP A C 1
ATOM 1483 O O . TRP A 1 181 ? -0.240 1.392 4.685 1.00 97.81 181 TRP A O 1
ATOM 1493 N N . TRP A 1 182 ? 0.164 3.367 3.684 1.00 97.25 182 TRP A N 1
ATOM 1494 C CA . TRP A 1 182 ? 0.683 4.020 4.891 1.00 97.25 182 TRP A CA 1
ATOM 1495 C C . TRP A 1 182 ? -0.346 3.976 6.027 1.00 97.25 182 TRP A C 1
ATOM 1497 O O . TRP A 1 182 ? 0.016 3.777 7.183 1.00 97.25 182 TRP A O 1
ATOM 1507 N N . PHE A 1 183 ? -1.633 4.128 5.689 1.00 98.62 183 PHE A N 1
ATOM 1508 C CA . PHE A 1 183 ? -2.779 3.853 6.547 1.00 98.62 183 PHE A CA 1
ATOM 1509 C C . PHE A 1 183 ? -4.044 3.748 5.686 1.00 98.62 183 PHE A C 1
ATOM 1511 O O . PHE A 1 183 ? -4.561 4.757 5.197 1.00 98.62 183 PHE A O 1
ATOM 1518 N N . CYS A 1 184 ? -4.607 2.552 5.538 1.00 98.69 184 CYS A N 1
ATOM 1519 C CA . CYS A 1 184 ? -5.900 2.373 4.878 1.00 98.69 184 CYS A CA 1
ATOM 1520 C C . CYS A 1 184 ? -6.690 1.228 5.509 1.00 98.69 184 CYS A C 1
ATOM 1522 O O . CYS A 1 184 ? -6.185 0.119 5.662 1.00 98.69 184 CYS A O 1
ATOM 1524 N N . CYS A 1 185 ? -7.942 1.490 5.874 1.00 98.88 185 CYS A N 1
ATOM 1525 C CA . CYS A 1 185 ? -8.831 0.517 6.494 1.00 98.88 185 CYS A CA 1
ATOM 1526 C C . CYS A 1 185 ? -9.807 -0.039 5.458 1.00 98.88 185 CYS A C 1
ATOM 1528 O O . CYS A 1 185 ? -10.562 0.724 4.860 1.00 98.88 185 CYS A O 1
ATOM 1530 N N . PHE A 1 186 ? -9.831 -1.355 5.272 1.00 98.88 186 PHE A N 1
ATOM 1531 C CA . PHE A 1 186 ? -10.781 -2.041 4.400 1.00 98.88 186 PHE A CA 1
ATOM 1532 C C . PHE A 1 186 ? -11.762 -2.895 5.214 1.00 98.88 186 PHE A C 1
ATOM 1534 O O . PHE A 1 186 ? -11.374 -3.495 6.223 1.00 98.88 186 PHE A O 1
ATOM 1541 N N . PRO A 1 187 ? -13.028 -3.003 4.777 1.00 98.44 187 PRO A N 1
ATOM 1542 C CA . PRO A 1 187 ? -13.990 -3.901 5.398 1.00 98.44 187 PRO A CA 1
ATOM 1543 C C . PRO A 1 187 ? -13.623 -5.364 5.114 1.00 98.44 187 PRO A C 1
ATOM 1545 O O . PRO A 1 187 ? -13.230 -5.735 4.003 1.00 98.44 187 PRO A O 1
ATOM 1548 N N . MET A 1 188 ? -13.809 -6.232 6.109 1.00 97.81 188 MET A N 1
ATOM 1549 C CA . MET A 1 188 ? -13.521 -7.664 5.986 1.00 97.81 188 MET A CA 1
ATOM 1550 C C . MET A 1 188 ? -14.416 -8.349 4.940 1.00 97.81 188 MET A C 1
ATOM 1552 O O . MET A 1 188 ? -14.026 -9.369 4.377 1.00 97.81 188 MET A O 1
ATOM 1556 N N . SER A 1 189 ? -15.580 -7.766 4.613 1.00 96.69 189 SER A N 1
ATOM 1557 C CA . SER A 1 189 ? -16.448 -8.217 3.514 1.00 96.69 189 SER A CA 1
ATOM 1558 C C . SER A 1 189 ? -15.724 -8.256 2.165 1.00 96.69 189 SER A C 1
ATOM 1560 O O . SER A 1 189 ? -15.990 -9.161 1.378 1.00 96.69 189 SER A O 1
ATOM 1562 N N . PHE A 1 190 ? -14.783 -7.337 1.928 1.00 98.38 190 PHE A N 1
ATOM 1563 C CA . PHE A 1 190 ? -13.913 -7.326 0.753 1.00 98.38 190 PHE A CA 1
ATOM 1564 C C . PHE A 1 190 ? -12.634 -8.137 0.986 1.00 98.38 190 PHE A C 1
ATOM 1566 O O . PHE A 1 190 ? -12.277 -8.989 0.170 1.00 98.38 190 PHE A O 1
ATOM 1573 N N . VAL A 1 191 ? -11.963 -7.905 2.120 1.00 98.06 191 VAL A N 1
ATOM 1574 C CA . VAL A 1 191 ? -10.633 -8.468 2.400 1.00 98.06 191 VAL A CA 1
ATOM 1575 C C . VAL A 1 191 ? -10.638 -9.991 2.454 1.00 98.06 191 VAL A C 1
ATOM 1577 O O . VAL A 1 191 ? -9.655 -10.606 2.052 1.00 98.06 191 VAL A O 1
ATOM 1580 N N . LYS A 1 192 ? -11.720 -10.626 2.912 1.00 96.94 192 LYS A N 1
ATOM 1581 C CA . LYS A 1 192 ? -11.800 -12.090 3.051 1.00 96.94 192 LYS A CA 1
ATOM 1582 C C . LYS A 1 192 ? -11.615 -12.855 1.728 1.00 96.94 192 LYS A C 1
ATOM 1584 O O . LYS A 1 192 ? -11.011 -13.922 1.745 1.00 96.94 192 LYS A O 1
ATOM 1589 N N . ASP A 1 193 ? -12.068 -12.284 0.608 1.00 96.44 193 ASP A N 1
ATOM 1590 C CA . ASP A 1 193 ? -12.125 -12.958 -0.701 1.00 96.44 193 ASP A CA 1
ATOM 1591 C C . ASP A 1 193 ? -11.089 -12.415 -1.705 1.00 96.44 193 ASP A C 1
ATOM 1593 O O . ASP A 1 193 ? -11.030 -12.867 -2.848 1.00 96.44 193 ASP A O 1
ATOM 1597 N N . ASN A 1 194 ? -10.278 -11.425 -1.310 1.00 98.25 194 ASN A N 1
ATOM 1598 C CA . ASN A 1 194 ? -9.403 -10.688 -2.222 1.00 98.25 194 ASN A CA 1
ATOM 1599 C C . ASN A 1 194 ? -7.942 -10.716 -1.774 1.00 98.25 194 ASN A C 1
ATOM 1601 O O . ASN A 1 194 ? -7.547 -9.999 -0.853 1.00 98.25 194 ASN A O 1
ATOM 1605 N N . ASP A 1 195 ? -7.128 -11.512 -2.467 1.00 98.12 195 ASP A N 1
ATOM 1606 C CA . ASP A 1 195 ? -5.666 -11.519 -2.333 1.00 98.12 195 ASP A CA 1
ATOM 1607 C C . ASP A 1 195 ? -5.026 -10.303 -2.997 1.00 98.12 195 ASP A C 1
ATOM 1609 O O . ASP A 1 195 ? -5.575 -9.747 -3.945 1.00 98.12 195 ASP A O 1
ATOM 1613 N N . ILE A 1 196 ? -3.855 -9.900 -2.522 1.00 98.31 196 ILE A N 1
ATOM 1614 C CA . ILE A 1 196 ? -3.057 -8.809 -3.077 1.00 98.31 196 ILE A CA 1
ATOM 1615 C C . ILE A 1 196 ? -2.337 -9.298 -4.337 1.00 98.31 196 ILE A C 1
ATOM 1617 O O . ILE A 1 196 ? -1.789 -10.403 -4.376 1.00 98.31 196 ILE A O 1
ATOM 1621 N N . ILE A 1 197 ? -2.320 -8.466 -5.380 1.00 97.38 197 ILE A N 1
ATOM 1622 C CA . ILE A 1 197 ? -1.584 -8.757 -6.612 1.00 97.38 197 ILE A CA 1
ATOM 1623 C C . ILE A 1 197 ? -0.091 -9.009 -6.301 1.00 97.38 197 ILE A C 1
ATOM 1625 O O . ILE A 1 197 ? 0.490 -8.279 -5.495 1.00 97.38 197 ILE A O 1
ATOM 1629 N N . PRO A 1 198 ? 0.583 -10.004 -6.921 1.00 96.62 198 PRO A N 1
ATOM 1630 C CA . PRO A 1 198 ? 1.955 -10.381 -6.562 1.00 96.62 198 PRO A CA 1
ATOM 1631 C C . PRO A 1 198 ? 3.009 -9.422 -7.146 1.00 96.62 198 PRO A C 1
ATOM 1633 O O . PRO A 1 198 ? 3.990 -9.821 -7.788 1.00 96.62 198 PRO A O 1
ATOM 1636 N N . PHE A 1 199 ? 2.816 -8.122 -6.935 1.00 98.12 199 PHE A N 1
ATOM 1637 C CA . PHE A 1 199 ? 3.883 -7.141 -7.020 1.00 98.12 199 PHE A CA 1
ATOM 1638 C C . PHE A 1 199 ? 4.890 -7.352 -5.881 1.00 98.12 199 PHE A C 1
ATOM 1640 O O . PHE A 1 199 ? 4.715 -8.183 -4.995 1.00 98.12 199 PHE A O 1
ATOM 1647 N N . PHE A 1 200 ? 6.031 -6.673 -5.990 1.00 98.12 200 PHE A N 1
ATOM 1648 C CA . PHE A 1 200 ? 7.015 -6.656 -4.907 1.00 98.12 200 PHE A CA 1
ATOM 1649 C C . PHE A 1 200 ? 6.768 -5.427 -4.031 1.00 98.12 200 PHE A C 1
ATOM 1651 O O . PHE A 1 200 ? 6.623 -5.539 -2.825 1.00 98.12 200 PHE A O 1
ATOM 1658 N N . ILE A 1 201 ? 6.698 -4.259 -4.667 1.00 96.56 201 ILE A N 1
ATOM 1659 C CA . ILE A 1 201 ? 6.363 -2.962 -4.079 1.00 96.56 201 ILE A CA 1
ATOM 1660 C C . ILE A 1 201 ? 5.575 -2.150 -5.113 1.00 96.56 201 ILE A C 1
ATOM 1662 O O . ILE A 1 201 ? 5.744 -2.406 -6.314 1.00 96.56 201 ILE A O 1
ATOM 1666 N N . HIS A 1 202 ? 4.827 -1.157 -4.628 1.00 95.81 202 HIS A N 1
ATOM 1667 C CA . HIS A 1 202 ? 4.115 -0.103 -5.359 1.00 95.81 202 HIS A CA 1
ATOM 1668 C C . HIS A 1 202 ? 2.951 -0.578 -6.241 1.00 95.81 202 HIS A C 1
ATOM 1670 O O . HIS A 1 202 ? 3.039 -1.591 -6.942 1.00 95.81 202 HIS A O 1
ATOM 1676 N N . CYS A 1 203 ? 1.898 0.245 -6.296 1.00 97.62 203 CYS A N 1
ATOM 1677 C CA . CYS A 1 203 ? 0.646 0.014 -7.032 1.00 97.62 203 CYS A CA 1
ATOM 1678 C C . CYS A 1 203 ? -0.168 -1.205 -6.567 1.00 97.62 203 CYS A C 1
ATOM 1680 O O . CYS A 1 203 ? -1.154 -1.561 -7.210 1.00 97.62 203 CYS A O 1
ATOM 1682 N N . ASP A 1 204 ? 0.250 -1.866 -5.495 1.00 97.81 204 ASP A N 1
ATOM 1683 C CA . ASP A 1 204 ? -0.529 -2.871 -4.785 1.00 97.81 204 ASP A CA 1
ATOM 1684 C C . ASP A 1 204 ? -1.729 -2.233 -4.084 1.00 97.81 204 ASP A C 1
ATOM 1686 O O . ASP A 1 204 ? -2.849 -2.707 -4.252 1.00 97.81 204 ASP A O 1
ATOM 1690 N N . ASP A 1 205 ? -1.520 -1.102 -3.419 1.00 98.25 205 ASP A N 1
ATOM 1691 C CA . ASP A 1 205 ? -2.572 -0.243 -2.872 1.00 98.25 205 ASP A CA 1
ATOM 1692 C C . ASP A 1 205 ? -3.537 0.297 -3.941 1.00 98.25 205 ASP A C 1
ATOM 1694 O O . ASP A 1 205 ? -4.760 0.223 -3.778 1.00 98.25 205 ASP A O 1
ATOM 1698 N N . VAL A 1 206 ? -2.992 0.768 -5.066 1.00 98.50 206 VAL A N 1
ATOM 1699 C CA . VAL A 1 206 ? -3.750 1.242 -6.231 1.00 98.50 206 VAL A CA 1
ATOM 1700 C C . VAL A 1 206 ? -4.664 0.138 -6.759 1.00 98.50 206 VAL A C 1
ATOM 1702 O O . VAL A 1 206 ? -5.872 0.338 -6.882 1.00 98.50 206 VAL A O 1
ATOM 1705 N N . GLU A 1 207 ? -4.102 -1.030 -7.086 1.00 98.50 207 GLU A N 1
ATOM 1706 C CA . GLU A 1 207 ? -4.865 -2.147 -7.649 1.00 98.50 207 GLU A CA 1
ATOM 1707 C C . GLU A 1 207 ? -5.944 -2.622 -6.677 1.00 98.50 207 GLU A C 1
ATOM 1709 O O . GLU A 1 207 ? -7.092 -2.808 -7.080 1.00 98.50 207 GLU A O 1
ATOM 1714 N N . TYR A 1 208 ? -5.609 -2.752 -5.391 1.00 98.62 208 TYR A N 1
ATOM 1715 C CA . TYR A 1 208 ? -6.549 -3.212 -4.375 1.00 98.62 208 TYR A CA 1
ATOM 1716 C C . TYR A 1 208 ? -7.721 -2.239 -4.194 1.00 98.62 208 TYR A C 1
ATOM 1718 O O . TYR A 1 208 ? -8.873 -2.668 -4.099 1.00 98.62 208 TYR A O 1
ATOM 1726 N N . GLY A 1 209 ? -7.451 -0.929 -4.203 1.00 98.31 209 GLY A N 1
ATOM 1727 C CA . GLY A 1 209 ? -8.479 0.112 -4.141 1.00 98.31 209 GLY A CA 1
ATOM 1728 C C . GLY A 1 209 ? -9.381 0.134 -5.376 1.00 98.31 209 GLY A C 1
ATOM 1729 O O . GLY A 1 209 ? -10.607 0.092 -5.248 1.00 98.31 209 GLY A O 1
ATOM 1730 N N . LEU A 1 210 ? -8.794 0.093 -6.576 1.00 98.38 210 LEU A N 1
ATOM 1731 C CA . LEU A 1 210 ? -9.549 0.030 -7.832 1.00 98.38 210 LEU A CA 1
ATOM 1732 C C . LEU A 1 210 ? -10.409 -1.236 -7.924 1.00 98.38 210 LEU A C 1
ATOM 1734 O O . LEU A 1 210 ? -11.548 -1.177 -8.387 1.00 98.38 210 LEU A O 1
ATOM 1738 N N . ARG A 1 211 ? -9.893 -2.379 -7.458 1.00 98.31 211 ARG A N 1
ATOM 1739 C CA . ARG A 1 211 ? -10.639 -3.642 -7.389 1.00 98.31 211 ARG A CA 1
ATOM 1740 C C . ARG A 1 211 ? -11.747 -3.613 -6.342 1.00 98.31 211 ARG A C 1
ATOM 1742 O O . ARG A 1 211 ? -12.804 -4.190 -6.587 1.00 98.31 211 ARG A O 1
ATOM 1749 N N . CYS A 1 212 ? -11.545 -2.929 -5.215 1.00 97.88 212 CYS A N 1
ATOM 1750 C CA . CYS A 1 212 ? -12.607 -2.681 -4.240 1.00 97.88 212 CYS A CA 1
ATOM 1751 C C . CYS A 1 212 ? -13.758 -1.887 -4.873 1.00 97.88 212 CYS A C 1
ATOM 1753 O O . CYS A 1 212 ? -14.929 -2.166 -4.611 1.00 97.88 212 CYS A O 1
ATOM 1755 N N . GLY A 1 213 ? -13.437 -0.918 -5.737 1.00 96.62 213 GLY A N 1
ATOM 1756 C CA . GLY A 1 213 ? -14.420 -0.183 -6.539 1.00 96.62 213 GLY A CA 1
ATOM 1757 C C . GLY A 1 213 ? -15.367 0.695 -5.713 1.00 96.62 213 GLY A C 1
ATOM 1758 O O . GLY A 1 213 ? -16.373 1.190 -6.227 1.00 96.62 213 GLY A O 1
ATOM 1759 N N . LYS A 1 214 ? -15.072 0.882 -4.422 1.00 97.00 214 LYS A N 1
ATOM 1760 C CA . LYS A 1 214 ? -15.784 1.778 -3.513 1.00 97.00 214 LYS A CA 1
ATOM 1761 C C . LYS A 1 214 ? -14.883 2.971 -3.203 1.00 97.00 214 LYS A C 1
ATOM 1763 O O . LYS A 1 214 ? -13.748 2.757 -2.784 1.00 97.00 214 LYS A O 1
ATOM 1768 N N . PRO A 1 215 ? -15.370 4.214 -3.366 1.00 96.69 215 PRO A N 1
ATOM 1769 C CA . PRO A 1 215 ? -14.554 5.386 -3.083 1.00 96.69 215 PRO A CA 1
ATOM 1770 C C . PRO A 1 215 ? -14.188 5.408 -1.593 1.00 96.69 215 PRO A C 1
ATOM 1772 O O . PRO A 1 215 ? -15.082 5.228 -0.752 1.00 96.69 215 PRO A O 1
ATOM 1775 N N . PRO A 1 216 ? -12.910 5.618 -1.242 1.00 98.06 216 PRO A N 1
ATOM 1776 C CA . PRO A 1 216 ? -12.505 5.673 0.144 1.00 98.06 216 PRO A CA 1
ATOM 1777 C C . PRO A 1 216 ? -13.088 6.905 0.824 1.00 98.06 216 PRO A C 1
ATOM 1779 O O . PRO A 1 216 ? -13.123 8.014 0.285 1.00 98.06 216 PRO A O 1
ATOM 1782 N N . ILE A 1 217 ? -13.529 6.686 2.050 1.00 98.56 217 ILE A N 1
ATOM 1783 C CA . ILE A 1 217 ? -14.011 7.722 2.945 1.00 98.56 217 ILE A CA 1
ATOM 1784 C C . ILE A 1 217 ? -12.803 8.332 3.629 1.00 98.56 217 ILE A C 1
ATOM 1786 O O . ILE A 1 217 ? -11.876 7.624 4.018 1.00 98.56 217 ILE A O 1
ATOM 1790 N N . ILE A 1 218 ? -12.814 9.649 3.785 1.00 98.06 218 ILE A N 1
ATOM 1791 C CA . ILE A 1 218 ? -11.713 10.359 4.425 1.00 98.06 218 ILE A CA 1
ATOM 1792 C C . ILE A 1 218 ? -12.250 11.087 5.645 1.00 98.06 218 ILE A C 1
ATOM 1794 O O . ILE A 1 218 ? -13.302 11.727 5.584 1.00 98.06 218 ILE A O 1
ATOM 1798 N N . ILE A 1 219 ? -11.526 10.995 6.755 1.00 98.44 219 ILE A N 1
ATOM 1799 C CA . ILE A 1 219 ? -11.940 11.554 8.038 1.00 98.44 219 ILE A CA 1
ATOM 1800 C C . ILE A 1 219 ? -10.807 12.437 8.552 1.00 98.44 219 ILE A C 1
ATOM 1802 O O . ILE A 1 219 ? -9.674 11.981 8.686 1.00 98.44 219 ILE A O 1
ATOM 1806 N N . GLU A 1 220 ? -11.080 13.715 8.809 1.00 97.88 220 GLU A N 1
ATOM 1807 C CA . GLU A 1 220 ? -10.117 14.570 9.513 1.00 97.88 220 GLU A CA 1
ATOM 1808 C C . GLU A 1 220 ? -9.837 13.957 10.897 1.00 97.88 220 GLU A C 1
ATOM 1810 O O . GLU A 1 220 ? -10.742 13.491 11.584 1.00 97.88 220 GLU A O 1
ATOM 1815 N N . GLY A 1 221 ? -8.572 13.881 11.291 1.00 97.25 221 GLY A N 1
ATOM 1816 C CA . GLY A 1 221 ? -8.116 13.184 12.494 1.00 97.25 221 GLY A CA 1
ATOM 1817 C C . GLY A 1 221 ? -7.675 11.736 12.257 1.00 97.25 221 GLY A C 1
ATOM 1818 O O . GLY A 1 221 ? -6.847 11.254 13.020 1.00 97.25 221 GLY A O 1
ATOM 1819 N N . VAL A 1 222 ? -8.086 11.078 11.166 1.00 98.56 222 VAL A N 1
ATOM 1820 C CA . VAL A 1 222 ? -7.529 9.773 10.756 1.00 98.56 222 VAL A CA 1
ATOM 1821 C C . VAL A 1 222 ? -6.371 10.015 9.792 1.00 98.56 222 VAL A C 1
ATOM 1823 O O . VAL A 1 222 ? -6.574 10.235 8.596 1.00 98.56 222 VAL A O 1
ATOM 1826 N N . HIS A 1 223 ? -5.153 10.055 10.328 1.00 97.75 223 HIS A N 1
ATOM 1827 C CA . HIS A 1 223 ? -3.968 10.445 9.573 1.00 97.75 223 HIS A CA 1
ATOM 1828 C C . HIS A 1 223 ? -2.679 9.858 10.147 1.00 97.75 223 HIS A C 1
ATOM 1830 O O . HIS A 1 223 ? -2.636 9.414 11.295 1.00 97.75 223 HIS A O 1
ATOM 1836 N N . VAL A 1 224 ? -1.640 9.906 9.319 1.00 98.44 224 VAL A N 1
ATOM 1837 C CA . VAL A 1 224 ? -0.253 9.587 9.653 1.00 98.44 224 VAL A CA 1
ATOM 1838 C C . VAL A 1 224 ? 0.662 10.701 9.153 1.00 98.44 224 VAL A C 1
ATOM 1840 O O . VAL A 1 224 ? 0.336 11.386 8.181 1.00 98.44 224 VAL A O 1
ATOM 1843 N N . TRP A 1 225 ? 1.832 10.846 9.760 1.00 98.31 225 TRP A N 1
ATOM 1844 C CA . TRP A 1 225 ? 2.968 11.542 9.169 1.00 98.31 225 TRP A CA 1
ATOM 1845 C C . TRP A 1 225 ? 3.914 10.524 8.558 1.00 98.31 225 TRP A C 1
ATOM 1847 O O . TRP A 1 225 ? 4.239 9.510 9.175 1.00 98.31 225 TRP A O 1
ATOM 1857 N N . HIS A 1 226 ? 4.371 10.816 7.347 1.00 96.00 226 HIS A N 1
ATOM 1858 C CA . HIS A 1 226 ? 5.223 9.918 6.584 1.00 96.00 226 HIS A CA 1
ATOM 1859 C C . HIS A 1 226 ? 6.194 10.722 5.713 1.00 96.00 226 HIS A C 1
ATOM 1861 O O . HIS A 1 226 ? 5.904 11.853 5.308 1.00 96.00 226 HIS A O 1
ATOM 1867 N N . GLU A 1 227 ? 7.379 10.174 5.437 1.00 92.94 227 GLU A N 1
ATOM 1868 C CA . GLU A 1 227 ? 8.285 10.791 4.464 1.00 92.94 227 GLU A CA 1
ATOM 1869 C C . GLU A 1 227 ? 7.705 10.650 3.046 1.00 92.94 227 GLU A C 1
ATOM 1871 O O . GLU A 1 227 ? 7.246 9.573 2.664 1.00 92.94 227 GLU A O 1
ATOM 1876 N N . THR A 1 228 ? 7.732 11.743 2.278 1.00 85.50 228 THR A N 1
ATOM 1877 C CA . THR A 1 228 ? 7.107 11.823 0.953 1.00 85.50 228 THR A CA 1
ATOM 1878 C C . THR A 1 228 ? 7.868 11.024 -0.107 1.00 85.50 228 THR A C 1
ATOM 1880 O O . THR A 1 228 ? 9.074 10.778 0.000 1.00 85.50 228 THR A O 1
ATOM 1883 N N . PHE A 1 229 ? 7.152 10.638 -1.164 1.00 77.62 229 PHE A N 1
ATOM 1884 C CA . PHE A 1 229 ? 7.650 9.769 -2.231 1.00 77.62 229 PHE A CA 1
ATOM 1885 C C . PHE A 1 229 ? 8.933 10.286 -2.902 1.00 77.62 229 PHE A C 1
ATOM 1887 O O . PHE A 1 229 ? 9.856 9.514 -3.167 1.00 77.62 229 PHE A O 1
ATOM 1894 N N . GLU A 1 230 ? 9.040 11.597 -3.136 1.00 74.56 230 GLU A N 1
ATOM 1895 C CA . GLU A 1 230 ? 10.142 12.196 -3.899 1.00 74.56 230 GLU A CA 1
ATOM 1896 C C . GLU A 1 230 ? 11.511 11.971 -3.244 1.00 74.56 230 GLU A C 1
ATOM 1898 O O . GLU A 1 230 ? 12.529 11.922 -3.936 1.00 74.56 230 GLU A O 1
ATOM 1903 N N . LYS A 1 231 ? 11.543 11.805 -1.917 1.00 73.56 231 LYS A N 1
ATOM 1904 C CA . LYS A 1 231 ? 12.775 11.610 -1.141 1.00 73.56 231 LYS A CA 1
ATOM 1905 C C . LYS A 1 231 ? 13.281 10.166 -1.159 1.00 73.56 231 LYS A C 1
ATOM 1907 O O . LYS A 1 231 ? 14.445 9.934 -0.844 1.00 73.56 231 LYS A O 1
ATOM 1912 N N . ARG A 1 232 ? 12.447 9.204 -1.571 1.00 77.44 232 ARG A N 1
ATOM 1913 C CA . ARG A 1 232 ? 12.752 7.763 -1.509 1.00 77.44 232 ARG A CA 1
ATOM 1914 C C . ARG A 1 232 ? 13.188 7.160 -2.841 1.00 77.44 232 ARG A C 1
ATOM 1916 O O . ARG A 1 232 ? 13.552 5.987 -2.886 1.00 77.44 232 ARG A O 1
ATOM 1923 N N . MET A 1 233 ? 13.168 7.938 -3.923 1.00 84.94 233 MET A N 1
ATOM 1924 C CA . MET A 1 233 ? 13.355 7.416 -5.274 1.00 84.94 233 MET A CA 1
ATOM 1925 C C . MET A 1 233 ? 14.732 6.792 -5.508 1.00 84.94 233 MET A C 1
ATOM 1927 O O . MET A 1 233 ? 15.775 7.431 -5.383 1.00 84.94 233 MET A O 1
ATOM 1931 N N . THR A 1 234 ? 14.721 5.536 -5.953 1.00 91.88 234 THR A N 1
ATOM 1932 C CA . THR A 1 234 ? 15.917 4.798 -6.375 1.00 91.88 234 THR A CA 1
ATOM 1933 C C . THR A 1 234 ? 15.767 4.288 -7.812 1.00 91.88 234 THR A C 1
ATOM 1935 O O . THR A 1 234 ? 14.645 4.070 -8.278 1.00 91.88 234 THR A O 1
ATOM 1938 N N . PRO A 1 235 ? 16.868 4.001 -8.535 1.00 93.50 235 PRO A N 1
ATOM 1939 C CA . PRO A 1 235 ? 16.792 3.478 -9.902 1.00 93.50 235 PRO A CA 1
ATOM 1940 C C . PRO A 1 235 ? 15.932 2.214 -10.056 1.00 93.50 235 PRO A C 1
ATOM 1942 O O . PRO A 1 235 ? 15.284 2.030 -11.084 1.00 93.50 235 PRO A O 1
ATOM 1945 N N . ILE A 1 236 ? 15.910 1.333 -9.047 1.00 95.88 236 ILE A N 1
ATOM 1946 C CA . ILE A 1 236 ? 15.103 0.105 -9.087 1.00 95.88 236 ILE A CA 1
ATOM 1947 C C . ILE A 1 236 ? 13.607 0.381 -8.877 1.00 95.88 236 ILE A C 1
ATOM 1949 O O . ILE A 1 236 ? 12.792 -0.370 -9.403 1.00 95.88 236 ILE A O 1
ATOM 1953 N N . MET A 1 237 ? 13.218 1.455 -8.182 1.00 95.19 237 MET A N 1
ATOM 1954 C CA . MET A 1 237 ? 11.802 1.829 -8.052 1.00 95.19 237 MET A CA 1
ATOM 1955 C C . MET A 1 237 ? 11.195 2.164 -9.413 1.00 95.19 237 MET A C 1
ATOM 1957 O O . MET A 1 237 ? 10.135 1.642 -9.736 1.00 95.19 237 MET A O 1
ATOM 1961 N N . HIS A 1 238 ? 11.944 2.833 -10.297 1.00 96.38 238 HIS A N 1
ATOM 1962 C CA . HIS A 1 238 ? 11.510 3.070 -11.679 1.00 96.38 238 HIS A CA 1
ATOM 1963 C C . HIS A 1 238 ? 11.177 1.787 -12.458 1.00 96.38 238 HIS A C 1
ATOM 1965 O O . HIS A 1 238 ? 10.380 1.837 -13.396 1.00 96.38 238 HIS A O 1
ATOM 1971 N N . TYR A 1 239 ? 11.751 0.629 -12.101 1.00 98.25 239 TYR A N 1
ATOM 1972 C CA . TYR A 1 239 ? 11.318 -0.645 -12.682 1.00 98.25 239 TYR A CA 1
ATOM 1973 C C . TYR A 1 239 ? 9.870 -0.970 -12.288 1.00 98.25 239 TYR A C 1
ATOM 1975 O O . TYR A 1 239 ? 9.063 -1.316 -13.153 1.00 98.25 239 TYR A O 1
ATOM 1983 N N . TYR A 1 240 ? 9.533 -0.855 -11.003 1.00 98.00 240 TYR A N 1
ATOM 1984 C CA . TYR A 1 240 ? 8.187 -1.128 -10.498 1.00 98.00 240 TYR A CA 1
ATOM 1985 C C . TYR A 1 240 ? 7.197 -0.049 -10.947 1.00 98.00 240 TYR A C 1
ATOM 1987 O O . TYR A 1 240 ? 6.161 -0.401 -11.506 1.00 98.00 240 TYR A O 1
ATOM 1995 N N . ASP A 1 241 ? 7.584 1.225 -10.876 1.00 96.50 241 ASP A N 1
ATOM 1996 C CA . ASP A 1 241 ? 6.768 2.379 -11.289 1.00 96.50 241 ASP A CA 1
ATOM 1997 C C . ASP A 1 241 ? 6.571 2.471 -12.805 1.00 96.50 241 ASP A C 1
ATOM 1999 O O . ASP A 1 241 ? 5.704 3.187 -13.286 1.00 96.50 241 ASP A O 1
ATOM 2003 N N . THR A 1 242 ? 7.351 1.731 -13.595 1.00 97.56 242 THR A N 1
ATOM 2004 C CA . THR A 1 242 ? 7.064 1.551 -15.025 1.00 97.56 242 THR A CA 1
ATOM 2005 C C . THR A 1 242 ? 6.207 0.309 -15.262 1.00 97.56 242 THR A C 1
ATOM 2007 O O . THR A 1 242 ? 5.305 0.322 -16.095 1.00 97.56 242 THR A O 1
ATOM 2010 N N . ARG A 1 243 ? 6.506 -0.806 -14.584 1.00 98.25 243 ARG A N 1
ATOM 2011 C CA . ARG A 1 243 ? 5.893 -2.110 -14.873 1.00 98.25 243 ARG A CA 1
ATOM 2012 C C . ARG A 1 243 ? 4.486 -2.226 -14.300 1.00 98.25 243 ARG A C 1
ATOM 2014 O O . ARG A 1 243 ? 3.586 -2.687 -14.996 1.00 98.25 243 ARG A O 1
ATOM 2021 N N . ASN A 1 244 ? 4.324 -1.901 -13.025 1.00 98.44 244 ASN A N 1
ATOM 2022 C CA . ASN A 1 244 ? 3.099 -2.166 -12.285 1.00 98.44 244 ASN A CA 1
ATOM 2023 C C . ASN A 1 244 ? 1.923 -1.322 -12.805 1.00 98.44 244 ASN A C 1
ATOM 2025 O O . ASN A 1 244 ? 0.877 -1.923 -13.044 1.00 98.44 244 ASN A O 1
ATOM 2029 N N . PRO A 1 245 ? 2.079 -0.021 -13.138 1.00 98.00 245 PRO A N 1
ATOM 2030 C CA . PRO A 1 245 ? 0.987 0.761 -13.725 1.00 98.00 245 PRO A CA 1
ATOM 2031 C C . PRO A 1 245 ? 0.443 0.167 -15.028 1.00 98.00 245 PRO A C 1
ATOM 2033 O O . PRO A 1 245 ? -0.760 0.193 -15.267 1.00 98.00 245 PRO A O 1
ATOM 2036 N N . LEU A 1 246 ? 1.311 -0.430 -15.858 1.00 98.00 246 LEU A N 1
ATOM 2037 C CA . LEU A 1 246 ? 0.891 -1.114 -17.086 1.00 98.00 246 LEU A CA 1
ATOM 2038 C C . LEU A 1 246 ? 0.027 -2.348 -16.785 1.00 98.00 246 LEU A C 1
ATOM 2040 O O . LEU A 1 246 ? -0.945 -2.607 -17.490 1.00 98.00 246 LEU A O 1
ATOM 2044 N N . PHE A 1 247 ? 0.358 -3.104 -15.733 1.00 98.19 247 PHE A N 1
ATOM 2045 C CA . PHE A 1 247 ? -0.476 -4.217 -15.278 1.00 98.19 247 PHE A CA 1
ATOM 2046 C C . PHE A 1 247 ? -1.808 -3.729 -14.708 1.00 98.19 247 PHE A C 1
ATOM 2048 O O . PHE A 1 247 ? -2.843 -4.228 -15.141 1.00 98.19 247 PHE A O 1
ATOM 2055 N N . VAL A 1 248 ? -1.794 -2.741 -13.809 1.00 98.38 248 VAL A N 1
ATOM 2056 C CA . VAL A 1 248 ? -3.010 -2.168 -13.207 1.00 98.38 248 VAL A CA 1
ATOM 2057 C C . VAL A 1 248 ? -3.953 -1.648 -14.289 1.00 98.38 248 VAL A C 1
ATOM 2059 O O . VAL A 1 248 ? -5.108 -2.066 -14.362 1.00 98.38 248 VAL A O 1
ATOM 2062 N N . ASN A 1 249 ? -3.451 -0.820 -15.206 1.00 97.62 249 ASN A N 1
ATOM 2063 C CA . ASN A 1 249 ? -4.262 -0.284 -16.297 1.00 97.62 249 ASN A CA 1
ATOM 2064 C C . ASN A 1 249 ? -4.826 -1.387 -17.197 1.00 97.62 249 A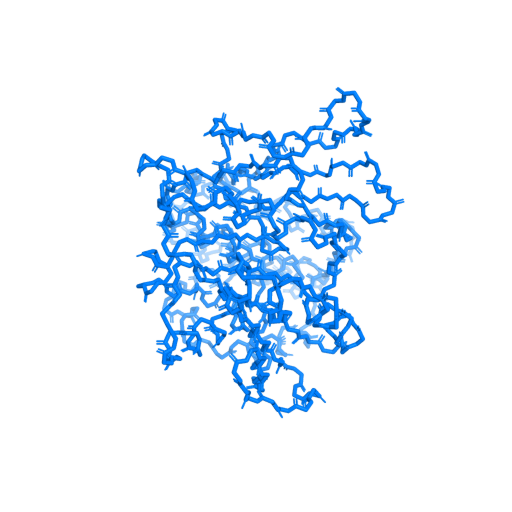SN A C 1
ATOM 2066 O O . ASN A 1 249 ? -5.969 -1.294 -17.645 1.00 97.62 249 ASN A O 1
ATOM 2070 N N . SER A 1 250 ? -4.063 -2.456 -17.433 1.00 95.56 250 SER A N 1
ATOM 2071 C CA . SER A 1 250 ? -4.548 -3.595 -18.207 1.00 95.56 250 SER A CA 1
ATOM 2072 C C . SER A 1 250 ? -5.613 -4.417 -17.492 1.00 95.56 250 SER A C 1
ATOM 2074 O O . SER A 1 250 ? -6.479 -4.954 -18.177 1.00 95.56 250 SER A O 1
ATOM 2076 N N . LEU A 1 251 ? -5.555 -4.537 -16.166 1.00 96.56 251 LEU A N 1
ATOM 2077 C CA . LEU A 1 251 ? -6.541 -5.277 -15.374 1.00 96.56 251 LEU A CA 1
ATOM 2078 C C . LEU A 1 251 ? -7.867 -4.519 -15.265 1.00 96.56 251 LEU A C 1
ATOM 2080 O O . LEU A 1 251 ? -8.928 -5.129 -15.343 1.00 96.56 251 LEU A O 1
ATOM 2084 N N . HIS A 1 252 ? -7.806 -3.192 -15.160 1.00 96.25 252 HIS A N 1
ATOM 2085 C CA . HIS A 1 252 ? -8.985 -2.339 -14.981 1.00 96.25 252 HIS A CA 1
ATOM 2086 C C . HIS A 1 252 ? -9.491 -1.691 -16.277 1.00 96.25 252 HIS A C 1
ATOM 2088 O O . HIS A 1 252 ? -10.369 -0.837 -16.235 1.00 96.25 252 HIS A O 1
ATOM 2094 N N . SER A 1 253 ? -8.966 -2.091 -17.441 1.00 93.88 253 SER A N 1
ATOM 2095 C CA . SER A 1 253 ? -9.321 -1.501 -18.745 1.00 93.88 253 SER A CA 1
ATOM 2096 C C . SER A 1 253 ? -9.120 0.025 -18.810 1.00 93.88 253 SER A C 1
ATOM 2098 O O . SER A 1 253 ? -9.850 0.728 -19.501 1.00 93.88 253 SER A O 1
ATOM 2100 N N . LEU A 1 254 ? -8.093 0.528 -18.120 1.00 93.81 254 LEU A N 1
ATOM 2101 C CA . LEU A 1 254 ? -7.683 1.940 -18.076 1.00 93.81 254 LEU A CA 1
ATOM 2102 C C . LEU A 1 254 ? -6.476 2.223 -18.985 1.00 93.81 254 LEU A C 1
ATOM 2104 O O . LEU A 1 254 ? -5.783 3.228 -18.834 1.00 93.81 254 LEU A O 1
ATOM 2108 N N . ASN A 1 255 ? -6.163 1.300 -19.895 1.00 85.38 255 ASN A N 1
ATOM 2109 C CA . ASN A 1 255 ? -5.060 1.472 -20.828 1.00 85.38 255 ASN A CA 1
ATOM 2110 C C . ASN A 1 255 ? -5.336 2.632 -21.785 1.00 85.38 255 ASN A C 1
ATOM 2112 O O . ASN A 1 255 ? -6.346 2.653 -22.485 1.00 85.38 255 ASN A O 1
ATOM 2116 N N . ASP A 1 256 ? -4.358 3.523 -21.903 1.00 84.06 256 ASP A N 1
ATOM 2117 C CA . ASP A 1 256 ? -4.283 4.427 -23.042 1.00 84.06 256 ASP A CA 1
ATOM 2118 C C . ASP A 1 256 ? -4.102 3.659 -24.357 1.00 84.06 256 ASP A C 1
ATOM 2120 O O . ASP A 1 256 ? -3.690 2.495 -24.389 1.00 84.06 256 ASP A O 1
ATOM 2124 N N . ASN A 1 257 ? -4.315 4.367 -25.468 1.00 92.00 257 ASN A N 1
ATOM 2125 C CA . ASN A 1 257 ? -3.929 3.902 -26.797 1.00 92.00 257 ASN A CA 1
ATOM 2126 C C . ASN A 1 257 ? -2.495 3.313 -26.772 1.00 92.00 257 ASN A C 1
ATOM 2128 O O . ASN A 1 257 ? -1.563 4.018 -26.360 1.00 92.00 257 ASN A O 1
ATOM 2132 N N . PRO A 1 258 ? -2.275 2.072 -27.261 1.00 94.56 258 PRO A N 1
ATOM 2133 C CA . PRO A 1 258 ? -0.960 1.435 -27.271 1.00 94.56 258 PRO A CA 1
ATOM 2134 C C . PRO A 1 258 ? 0.156 2.284 -27.887 1.00 94.56 258 PRO A C 1
ATOM 2136 O O . PRO A 1 258 ? 1.299 2.193 -27.431 1.00 94.56 258 PRO A O 1
ATOM 2139 N N . LYS A 1 259 ? -0.155 3.134 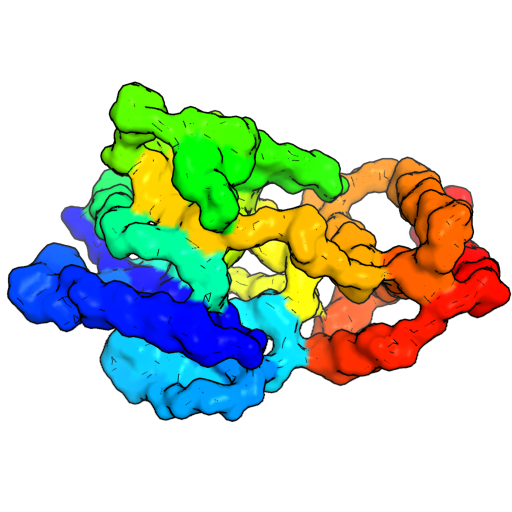-28.879 1.00 95.88 259 LYS A N 1
ATOM 2140 C CA . LYS A 1 259 ? 0.811 4.086 -29.457 1.00 95.88 259 LYS A CA 1
ATOM 2141 C C . LYS A 1 259 ? 1.259 5.138 -28.441 1.00 95.88 259 LYS A C 1
ATOM 2143 O O . LYS A 1 259 ? 2.454 5.396 -28.332 1.00 95.88 259 LYS A O 1
ATOM 2148 N N . SER A 1 260 ? 0.333 5.700 -27.667 1.00 94.94 260 SER A N 1
ATOM 2149 C CA . SER A 1 260 ? 0.629 6.700 -26.633 1.00 94.94 260 SER A CA 1
ATOM 2150 C C . SER A 1 260 ? 1.475 6.110 -25.506 1.00 94.94 260 SER A C 1
ATOM 2152 O O . SER A 1 260 ? 2.460 6.719 -25.096 1.00 94.94 260 SER A O 1
ATOM 2154 N N . VAL A 1 261 ? 1.152 4.891 -25.058 1.00 95.69 261 VAL A N 1
ATOM 2155 C CA . VAL A 1 261 ? 1.958 4.156 -24.066 1.00 95.69 261 VAL A CA 1
ATOM 2156 C C . VAL A 1 261 ? 3.384 3.934 -24.577 1.00 95.69 261 VAL A C 1
ATOM 2158 O O . VAL A 1 261 ? 4.350 4.165 -23.848 1.00 95.69 261 VAL A O 1
ATOM 2161 N N . PHE A 1 262 ? 3.530 3.532 -25.844 1.00 97.12 262 PHE A N 1
ATOM 2162 C CA . PHE A 1 262 ? 4.835 3.322 -26.465 1.00 97.12 262 PHE A CA 1
ATOM 2163 C C . PHE A 1 262 ? 5.659 4.611 -26.559 1.00 97.12 262 PHE A C 1
ATOM 2165 O O . PHE A 1 262 ? 6.842 4.592 -26.221 1.00 97.12 262 PHE A O 1
ATOM 2172 N N . ILE A 1 263 ? 5.041 5.717 -26.990 1.00 96.88 263 ILE A N 1
ATOM 2173 C CA . ILE A 1 263 ? 5.694 7.030 -27.088 1.00 96.88 263 ILE A CA 1
ATOM 2174 C C . ILE A 1 263 ? 6.169 7.483 -25.709 1.00 96.88 263 ILE A C 1
ATOM 2176 O O . ILE A 1 263 ? 7.354 7.749 -25.550 1.00 96.88 263 ILE A O 1
ATOM 2180 N N . ARG A 1 264 ? 5.305 7.448 -24.685 1.00 96.31 264 ARG A N 1
ATOM 2181 C CA . ARG A 1 264 ? 5.703 7.825 -23.320 1.00 96.31 264 ARG A CA 1
ATOM 2182 C C . ARG A 1 264 ? 6.859 6.982 -22.800 1.00 96.31 264 ARG A C 1
ATOM 2184 O O . ARG A 1 264 ? 7.826 7.531 -22.290 1.00 96.31 264 ARG A O 1
ATOM 2191 N N . TRP A 1 265 ? 6.803 5.660 -22.976 1.00 97.75 265 TRP A N 1
ATOM 2192 C CA . TRP A 1 265 ? 7.915 4.784 -22.598 1.00 97.75 265 TRP A CA 1
ATOM 2193 C C . TRP A 1 265 ? 9.211 5.152 -23.339 1.00 97.75 265 TRP A C 1
ATOM 2195 O O . TRP A 1 265 ? 10.285 5.183 -22.733 1.00 97.75 265 TRP A O 1
ATOM 2205 N N . LYS A 1 266 ? 9.120 5.464 -24.639 1.00 97.94 266 LYS A N 1
ATOM 2206 C CA . LYS A 1 266 ? 10.257 5.913 -25.452 1.00 97.94 266 LYS A CA 1
ATOM 2207 C C . LYS A 1 266 ? 10.827 7.250 -24.984 1.00 97.94 266 LYS A C 1
ATOM 2209 O O . LYS A 1 266 ? 12.052 7.391 -24.940 1.00 97.94 266 LYS A O 1
ATOM 2214 N N . ASP A 1 267 ? 9.973 8.187 -24.606 1.00 98.12 267 ASP A N 1
ATOM 2215 C CA . ASP A 1 267 ? 10.377 9.479 -24.067 1.00 98.12 267 ASP A CA 1
ATOM 2216 C C . ASP A 1 267 ? 11.071 9.292 -22.714 1.00 98.12 267 ASP A C 1
ATOM 2218 O O . ASP A 1 267 ? 12.177 9.793 -22.526 1.00 98.12 267 ASP A O 1
ATOM 2222 N N . THR A 1 268 ? 10.518 8.468 -21.814 1.00 97.62 268 THR A N 1
ATOM 2223 C CA . THR A 1 268 ? 11.134 8.157 -20.514 1.00 97.62 268 THR A CA 1
ATOM 2224 C C . THR A 1 268 ? 12.540 7.576 -20.666 1.00 97.62 268 THR A C 1
ATOM 2226 O O . THR A 1 268 ? 13.478 8.082 -20.048 1.00 97.62 268 THR A O 1
ATOM 2229 N N . ILE A 1 269 ? 12.741 6.554 -21.512 1.00 98.19 269 ILE A N 1
ATOM 2230 C CA . ILE A 1 269 ? 14.093 5.992 -21.705 1.00 98.19 269 ILE A CA 1
ATOM 2231 C C . ILE A 1 269 ? 15.048 7.019 -22.333 1.00 98.19 269 ILE A C 1
ATOM 2233 O O . ILE A 1 269 ? 16.220 7.068 -21.967 1.00 98.19 269 ILE A O 1
ATOM 2237 N N . THR A 1 270 ? 14.551 7.879 -23.229 1.00 98.12 270 THR A N 1
ATOM 2238 C CA . THR A 1 270 ? 15.353 8.929 -23.876 1.00 98.12 270 THR A CA 1
ATOM 2239 C C . THR A 1 270 ? 15.790 9.992 -22.869 1.00 98.12 270 THR A C 1
ATOM 2241 O O . THR A 1 270 ? 16.951 10.400 -22.875 1.00 98.12 270 THR A O 1
ATOM 2244 N N . LEU A 1 271 ? 14.904 10.390 -21.953 1.00 98.00 271 LEU A N 1
ATOM 2245 C CA . LEU A 1 271 ? 15.211 11.335 -20.879 1.00 98.00 271 LEU A CA 1
ATOM 2246 C C . LEU A 1 271 ? 16.347 10.826 -19.980 1.00 98.00 271 LEU A C 1
ATOM 2248 O O . LEU A 1 271 ? 17.293 11.570 -19.714 1.00 98.00 271 LEU A O 1
ATOM 2252 N N . HIS A 1 272 ? 16.303 9.561 -19.549 1.00 97.50 272 HIS A N 1
ATOM 2253 C CA . HIS A 1 272 ? 17.393 8.974 -18.757 1.00 97.50 272 HIS A CA 1
ATOM 2254 C C . HIS A 1 272 ? 18.687 8.832 -19.568 1.00 97.50 272 HIS A C 1
ATOM 2256 O O . HIS A 1 272 ? 19.770 9.096 -19.043 1.00 97.50 272 HIS A O 1
ATOM 2262 N N . HIS A 1 273 ? 18.587 8.498 -20.858 1.00 97.62 273 HIS A N 1
ATOM 2263 C CA . HIS A 1 273 ? 19.744 8.406 -21.747 1.00 97.62 273 HIS A CA 1
ATOM 2264 C C . HIS A 1 273 ? 20.498 9.737 -21.866 1.00 97.62 273 HIS A C 1
ATOM 2266 O O . HIS A 1 273 ? 21.718 9.770 -21.724 1.00 97.62 273 HIS A O 1
ATOM 2272 N N . ILE A 1 274 ? 19.776 10.841 -22.090 1.00 97.81 274 ILE A N 1
ATOM 2273 C CA . ILE A 1 274 ? 20.359 12.190 -22.200 1.00 97.81 274 ILE A CA 1
ATOM 2274 C C . ILE A 1 274 ? 21.042 12.599 -20.887 1.00 97.81 274 ILE A C 1
ATOM 2276 O O . ILE A 1 274 ? 22.101 13.222 -20.909 1.00 97.81 274 ILE A O 1
ATOM 2280 N N . LYS A 1 275 ? 20.483 12.189 -19.742 1.00 97.31 275 LYS A N 1
ATOM 2281 C CA . LYS A 1 275 ? 21.066 12.416 -18.410 1.00 97.31 275 LYS A CA 1
ATOM 2282 C C . LYS A 1 275 ? 22.258 11.503 -18.086 1.00 97.31 275 LYS A C 1
ATOM 2284 O O . LYS A 1 275 ? 22.807 11.607 -16.995 1.00 97.31 275 LYS A O 1
ATOM 2289 N N . ASN A 1 276 ? 22.666 10.616 -18.999 1.00 97.12 276 ASN A N 1
ATOM 2290 C CA . ASN A 1 276 ? 23.650 9.551 -18.762 1.00 97.12 276 ASN A CA 1
ATOM 2291 C C . ASN A 1 276 ? 23.278 8.600 -17.605 1.00 97.12 276 ASN A C 1
ATOM 2293 O O . ASN A 1 276 ? 24.135 7.883 -17.084 1.00 97.12 276 ASN A O 1
ATOM 2297 N N . ASP A 1 277 ? 21.998 8.540 -17.230 1.00 96.81 277 ASP A N 1
ATOM 2298 C CA . ASP A 1 277 ? 21.479 7.629 -16.212 1.00 96.81 277 ASP A CA 1
ATOM 2299 C C . ASP A 1 277 ? 21.122 6.278 -16.844 1.00 96.81 277 ASP A C 1
ATOM 2301 O O . ASP A 1 277 ? 19.966 5.867 -16.984 1.00 96.81 277 ASP A O 1
ATOM 2305 N N . TYR A 1 278 ? 22.166 5.572 -17.274 1.00 97.50 278 TYR A N 1
ATOM 2306 C CA . TYR A 1 278 ? 22.024 4.298 -17.971 1.00 97.50 278 TYR A CA 1
ATOM 2307 C C . TYR A 1 278 ? 21.471 3.183 -17.074 1.00 97.50 278 TYR A C 1
ATOM 2309 O O . TYR A 1 278 ? 20.998 2.166 -17.587 1.00 97.50 278 TYR A O 1
ATOM 2317 N N . ILE A 1 279 ? 21.545 3.329 -15.749 1.00 96.94 279 ILE A N 1
ATOM 2318 C CA . ILE A 1 279 ? 21.009 2.342 -14.808 1.00 96.94 279 ILE A CA 1
ATOM 2319 C C . ILE A 1 279 ? 19.485 2.439 -14.795 1.00 96.94 279 ILE A C 1
ATOM 2321 O O . ILE A 1 279 ? 18.821 1.432 -15.058 1.00 96.94 279 ILE A O 1
ATOM 2325 N N . THR A 1 280 ? 18.933 3.632 -14.572 1.00 97.19 280 THR A N 1
ATOM 2326 C CA . THR A 1 280 ? 17.479 3.828 -14.576 1.00 97.19 280 THR A CA 1
ATOM 2327 C C . THR A 1 280 ? 16.886 3.589 -15.962 1.00 97.19 280 THR A C 1
ATOM 2329 O O . THR A 1 280 ? 15.881 2.888 -16.074 1.00 97.19 280 THR A O 1
ATOM 2332 N N . GLU A 1 281 ? 17.557 4.035 -17.036 1.00 98.38 281 GLU A N 1
ATOM 2333 C CA . GLU A 1 281 ? 17.158 3.708 -18.416 1.00 98.38 281 GLU A CA 1
ATOM 2334 C C . GLU A 1 281 ? 16.974 2.189 -18.590 1.00 98.38 281 GLU A C 1
ATOM 2336 O O . GLU A 1 281 ? 15.958 1.722 -19.112 1.00 98.38 281 GLU A O 1
ATOM 2341 N N . TYR A 1 282 ? 17.931 1.389 -18.106 1.00 98.44 282 TYR A N 1
ATOM 2342 C CA . TYR A 1 282 ? 17.856 -0.065 -18.209 1.00 98.44 282 TYR A CA 1
ATOM 2343 C C . TYR A 1 282 ? 16.698 -0.662 -17.401 1.00 98.44 282 TYR A C 1
ATOM 2345 O O . TYR A 1 282 ? 16.052 -1.601 -17.879 1.00 98.44 282 TYR A O 1
ATOM 2353 N N . TYR A 1 283 ? 16.413 -0.135 -16.208 1.00 98.62 283 TYR A N 1
ATOM 2354 C CA . TYR A 1 283 ? 15.279 -0.570 -15.392 1.00 98.62 283 TYR A CA 1
ATOM 2355 C C . TYR A 1 283 ? 13.936 -0.291 -16.076 1.00 98.62 283 TYR A C 1
ATOM 2357 O O . TYR A 1 283 ? 13.111 -1.202 -16.154 1.00 98.62 283 TYR A O 1
ATOM 2365 N N . VAL A 1 284 ? 13.756 0.886 -16.681 1.00 98.56 284 VAL A N 1
ATOM 2366 C CA . VAL A 1 284 ? 12.550 1.238 -17.457 1.00 98.56 284 VAL A CA 1
ATOM 2367 C C . VAL A 1 284 ? 12.398 0.341 -18.697 1.00 98.56 284 VAL A C 1
ATOM 2369 O O . VAL A 1 284 ? 11.307 -0.146 -19.009 1.00 98.56 284 VAL A O 1
ATOM 2372 N N . ILE A 1 285 ? 13.496 0.027 -19.399 1.00 98.75 285 ILE A N 1
ATOM 2373 C CA . ILE A 1 285 ? 13.477 -0.944 -20.511 1.00 98.75 285 ILE A CA 1
ATOM 2374 C C . ILE A 1 285 ? 13.073 -2.335 -20.006 1.00 98.75 285 ILE A C 1
ATOM 2376 O O . ILE A 1 285 ? 12.298 -3.048 -20.653 1.00 98.75 285 ILE A O 1
ATOM 2380 N N . ARG A 1 286 ? 13.617 -2.752 -18.858 1.00 98.56 286 ARG A N 1
ATOM 2381 C CA . ARG A 1 286 ? 13.362 -4.067 -18.265 1.00 98.56 286 ARG A CA 1
ATOM 2382 C C . ARG A 1 286 ? 11.929 -4.218 -17.781 1.00 98.56 286 ARG A C 1
ATOM 2384 O O . ARG A 1 286 ? 11.349 -5.278 -18.002 1.00 98.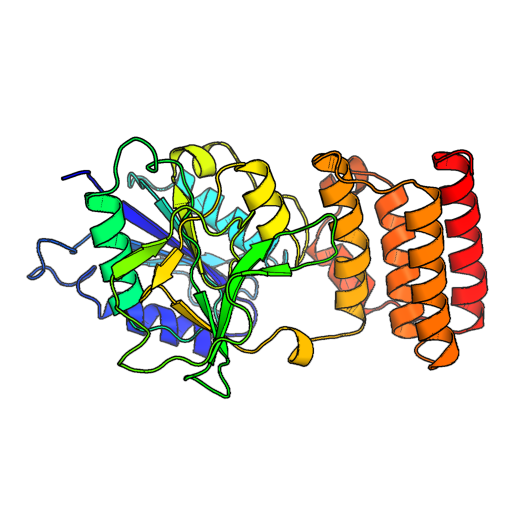56 286 ARG A O 1
ATOM 2391 N N . ALA A 1 287 ? 11.365 -3.167 -17.206 1.00 98.56 287 ALA A N 1
ATOM 2392 C CA . ALA A 1 287 ? 9.979 -3.096 -16.777 1.00 98.56 287 ALA A CA 1
ATOM 2393 C C . ALA A 1 287 ? 9.012 -3.383 -17.928 1.00 98.56 287 ALA A C 1
ATOM 2395 O O . ALA A 1 287 ? 8.218 -4.319 -17.843 1.00 98.56 287 ALA A O 1
ATOM 2396 N N . MET A 1 288 ? 9.159 -2.670 -19.050 1.00 98.75 288 MET A N 1
ATOM 2397 C CA . MET A 1 288 ? 8.350 -2.904 -20.251 1.00 98.75 288 MET A CA 1
ATOM 2398 C C . MET A 1 288 ? 8.559 -4.319 -20.815 1.00 98.75 288 MET A C 1
ATOM 2400 O O . MET A 1 288 ? 7.603 -5.007 -21.171 1.00 98.75 288 MET A O 1
ATOM 2404 N N . ALA A 1 289 ? 9.808 -4.799 -20.860 1.00 98.56 289 ALA A N 1
ATOM 2405 C CA . ALA A 1 289 ? 10.110 -6.154 -21.330 1.00 98.56 289 ALA A CA 1
ATOM 2406 C C . ALA A 1 289 ? 9.379 -7.240 -20.523 1.00 98.56 289 ALA A C 1
ATOM 2408 O O . ALA A 1 289 ? 8.951 -8.250 -21.092 1.00 98.56 289 ALA A O 1
ATOM 2409 N N . ASP A 1 290 ? 9.287 -7.036 -19.210 1.00 98.50 290 ASP A N 1
ATOM 2410 C CA . ASP A 1 290 ? 8.658 -7.942 -18.259 1.00 98.50 290 ASP A CA 1
ATOM 2411 C C . ASP A 1 290 ? 7.132 -7.835 -18.275 1.00 98.50 290 ASP A C 1
ATOM 2413 O O . ASP A 1 290 ? 6.471 -8.870 -18.314 1.00 98.50 290 ASP A O 1
ATOM 2417 N N . TYR A 1 291 ? 6.571 -6.626 -18.377 1.00 98.50 291 TYR A N 1
ATOM 2418 C CA . TYR A 1 291 ? 5.141 -6.421 -18.634 1.00 98.50 291 TYR A CA 1
ATOM 2419 C C . TYR A 1 291 ? 4.677 -7.190 -19.883 1.00 98.50 291 TYR A C 1
ATOM 2421 O O . TYR A 1 291 ? 3.709 -7.949 -19.845 1.00 98.50 291 TYR A O 1
ATOM 2429 N N . LEU A 1 292 ? 5.450 -7.123 -20.973 1.00 98.25 292 LEU A N 1
ATOM 2430 C CA . LEU A 1 292 ? 5.159 -7.848 -22.215 1.00 98.25 292 LEU A CA 1
ATOM 2431 C C . LEU A 1 292 ? 5.215 -9.383 -22.083 1.00 98.25 292 LEU A C 1
ATOM 2433 O O . LEU A 1 292 ? 4.931 -10.079 -23.063 1.00 98.25 292 LEU A O 1
ATOM 2437 N N . LYS A 1 293 ? 5.643 -9.945 -20.945 1.00 97.94 293 LYS A N 1
ATOM 2438 C CA . LYS A 1 293 ? 5.535 -11.390 -20.663 1.00 97.94 293 LYS A CA 1
ATOM 2439 C C . LYS A 1 293 ? 4.153 -11.785 -20.131 1.00 97.94 293 LYS A C 1
ATOM 2441 O O . LYS A 1 293 ? 3.826 -12.962 -20.203 1.00 97.94 293 LYS A O 1
ATOM 2446 N N . GLY A 1 294 ? 3.345 -10.824 -19.681 1.00 97.12 294 GLY A N 1
ATOM 2447 C CA . GLY A 1 294 ? 1.972 -11.039 -19.227 1.00 97.12 294 GLY A CA 1
ATOM 2448 C C . GLY A 1 294 ? 1.843 -11.470 -17.764 1.00 97.12 294 GLY A C 1
ATOM 2449 O O . GLY A 1 294 ? 2.833 -11.699 -17.066 1.00 97.12 294 GLY A O 1
ATOM 2450 N N . LEU A 1 295 ? 0.590 -11.568 -17.314 1.00 95.81 295 LEU A N 1
ATOM 2451 C CA . LEU A 1 295 ? 0.233 -11.816 -15.916 1.00 95.81 295 LEU A CA 1
ATOM 2452 C C . LEU A 1 295 ? 0.660 -13.212 -15.439 1.00 95.81 295 LEU A C 1
ATOM 2454 O O . LEU A 1 295 ? 1.183 -13.348 -14.340 1.00 95.81 295 LEU A O 1
ATOM 2458 N N . ASP A 1 296 ? 0.582 -14.233 -16.298 1.00 96.94 296 ASP A N 1
ATOM 2459 C CA . ASP A 1 296 ? 1.050 -15.590 -15.969 1.00 96.94 296 ASP A CA 1
ATOM 2460 C C . ASP A 1 296 ? 2.539 -15.643 -15.626 1.00 96.94 296 ASP A C 1
ATOM 2462 O O . ASP A 1 296 ? 3.001 -16.524 -14.900 1.00 96.94 296 ASP A O 1
ATOM 2466 N N . TRP A 1 297 ? 3.340 -14.747 -16.207 1.00 97.50 297 TRP A N 1
ATOM 2467 C CA . TRP A 1 297 ? 4.742 -14.628 -15.831 1.00 97.50 297 TRP A CA 1
ATOM 2468 C C . TRP A 1 297 ? 4.881 -13.973 -14.455 1.00 97.50 297 TRP A C 1
ATOM 2470 O O . TRP A 1 297 ? 5.656 -14.473 -13.640 1.00 97.50 297 TRP A O 1
ATOM 2480 N N . LEU A 1 298 ? 4.115 -12.911 -14.184 1.00 97.19 298 LEU A N 1
ATOM 2481 C CA . LEU A 1 298 ? 4.105 -12.231 -12.888 1.00 97.19 298 LEU A CA 1
ATOM 2482 C C . LEU A 1 298 ? 3.684 -13.184 -11.754 1.00 97.19 298 LEU A C 1
ATOM 2484 O O . LEU A 1 298 ? 4.351 -13.241 -10.729 1.00 97.19 298 LEU A O 1
ATOM 2488 N N . ASN A 1 299 ? 2.662 -14.010 -11.971 1.00 95.69 299 ASN A N 1
ATOM 2489 C CA . ASN A 1 299 ? 2.163 -14.948 -10.959 1.00 95.69 299 ASN A CA 1
ATOM 2490 C C . ASN A 1 299 ? 3.127 -16.112 -10.669 1.00 95.69 299 ASN A C 1
ATOM 2492 O O . ASN A 1 299 ? 3.040 -16.748 -9.623 1.00 95.69 299 ASN A O 1
ATOM 2496 N N . ARG A 1 300 ? 4.054 -16.419 -11.588 1.00 96.06 300 ARG A N 1
ATOM 2497 C CA . ARG A 1 300 ? 5.007 -17.535 -11.441 1.00 96.06 300 ARG A CA 1
ATOM 2498 C C . ARG A 1 300 ? 6.372 -17.118 -10.909 1.00 96.06 300 ARG A C 1
ATOM 2500 O O . ARG A 1 300 ? 7.160 -17.985 -10.525 1.00 96.06 300 ARG A O 1
ATOM 2507 N N . ILE A 1 301 ? 6.711 -15.829 -10.935 1.00 95.62 301 ILE A N 1
ATOM 2508 C CA . ILE A 1 301 ? 8.034 -15.399 -10.482 1.00 95.62 301 ILE A CA 1
ATOM 2509 C C . ILE A 1 301 ? 8.139 -15.512 -8.963 1.00 95.62 301 ILE A C 1
ATOM 2511 O O . ILE A 1 301 ? 7.223 -15.175 -8.226 1.00 95.62 301 ILE A O 1
ATOM 2515 N N . ASN A 1 302 ? 9.298 -15.954 -8.477 1.00 96.75 302 ASN A N 1
ATOM 2516 C CA . ASN A 1 302 ? 9.605 -15.828 -7.059 1.00 96.75 302 ASN A CA 1
ATOM 2517 C C . ASN A 1 302 ? 10.020 -14.367 -6.778 1.00 96.75 302 ASN A C 1
ATOM 2519 O O . ASN A 1 302 ? 11.061 -13.950 -7.305 1.00 96.75 302 ASN A O 1
ATOM 2523 N N . PRO A 1 303 ? 9.248 -13.602 -5.982 1.00 95.50 303 PRO A N 1
ATOM 2524 C CA . PRO A 1 303 ? 9.449 -12.162 -5.811 1.00 95.50 303 PRO A CA 1
ATOM 2525 C C . PRO A 1 303 ? 10.831 -11.830 -5.239 1.00 95.50 303 PRO A C 1
ATOM 2527 O O . PRO A 1 303 ? 11.561 -11.031 -5.823 1.00 95.50 303 PRO A O 1
ATOM 2530 N N . GLU A 1 304 ? 11.243 -12.525 -4.177 1.00 96.50 304 GLU A N 1
ATOM 2531 C CA . GLU A 1 304 ? 12.537 -12.336 -3.515 1.00 96.50 304 GLU A CA 1
ATOM 2532 C C . GLU A 1 304 ? 13.716 -12.583 -4.468 1.00 96.50 304 GLU A C 1
ATOM 2534 O O . GLU A 1 304 ? 14.606 -11.743 -4.636 1.00 96.50 304 GLU A O 1
ATOM 2539 N N . LYS A 1 305 ? 13.728 -13.749 -5.131 1.00 97.50 305 LYS A N 1
ATOM 2540 C CA . LYS A 1 305 ? 14.802 -14.124 -6.061 1.00 97.50 305 LYS A CA 1
ATOM 2541 C C . LYS A 1 305 ? 14.860 -13.161 -7.240 1.00 97.50 305 LYS A C 1
ATOM 2543 O O . LYS A 1 305 ? 15.952 -12.832 -7.708 1.00 97.50 305 LYS A O 1
ATOM 2548 N N . TYR A 1 306 ? 13.702 -12.718 -7.732 1.00 97.56 306 TYR A N 1
ATOM 2549 C CA . TYR A 1 306 ? 13.643 -11.795 -8.855 1.00 97.56 306 TYR A CA 1
ATOM 2550 C C . TYR A 1 306 ? 14.124 -10.396 -8.467 1.00 97.56 306 TYR A C 1
ATOM 2552 O O . TYR A 1 306 ? 14.942 -9.831 -9.190 1.00 97.56 306 TYR A O 1
ATOM 2560 N N . HIS A 1 307 ? 13.716 -9.880 -7.307 1.00 97.38 307 HIS A N 1
ATOM 2561 C CA . HIS A 1 307 ? 14.199 -8.603 -6.784 1.00 97.38 307 HIS A CA 1
ATOM 2562 C C . HIS A 1 307 ? 15.720 -8.623 -6.554 1.00 97.38 307 HIS A C 1
ATOM 2564 O O . HIS A 1 307 ? 16.440 -7.770 -7.073 1.00 97.38 307 HIS A O 1
ATOM 2570 N N . LYS A 1 308 ? 16.250 -9.677 -5.913 1.00 96.88 308 LYS A N 1
ATOM 2571 C CA . LYS A 1 308 ? 17.705 -9.889 -5.761 1.00 96.88 308 LYS A CA 1
ATOM 2572 C C . LYS A 1 308 ? 18.434 -9.927 -7.108 1.00 96.88 308 LYS A C 1
ATOM 2574 O O . LYS A 1 308 ? 19.556 -9.436 -7.226 1.00 96.88 308 LYS A O 1
ATOM 2579 N N . ARG A 1 309 ? 17.819 -10.514 -8.141 1.00 96.94 309 ARG A N 1
ATOM 2580 C CA . ARG A 1 309 ? 18.370 -10.521 -9.504 1.00 96.94 309 ARG A CA 1
ATOM 2581 C C . ARG A 1 309 ? 18.356 -9.123 -10.120 1.00 96.94 309 ARG A C 1
ATOM 2583 O O . ARG A 1 309 ? 19.351 -8.765 -10.745 1.00 96.94 309 ARG A O 1
ATOM 2590 N N . LEU A 1 310 ? 17.266 -8.367 -9.963 1.00 96.19 310 LEU A N 1
ATOM 2591 C CA . LEU A 1 310 ? 17.145 -6.986 -10.438 1.00 96.19 310 LEU A CA 1
ATOM 2592 C C . LEU A 1 310 ? 18.239 -6.106 -9.830 1.00 96.19 310 LEU A C 1
ATOM 2594 O O . LEU A 1 310 ? 18.965 -5.484 -10.595 1.00 96.19 310 LEU A O 1
ATOM 2598 N N . GLY A 1 311 ? 18.455 -6.167 -8.511 1.00 94.56 311 GLY A N 1
ATOM 2599 C CA . GLY A 1 311 ? 19.486 -5.375 -7.823 1.00 94.56 311 GLY A CA 1
ATOM 2600 C C . GLY A 1 311 ? 20.929 -5.643 -8.280 1.00 94.56 311 GLY A C 1
ATOM 2601 O O . GLY A 1 311 ? 21.804 -4.802 -8.103 1.00 94.56 311 GLY A O 1
ATOM 2602 N N . LYS A 1 312 ? 21.195 -6.790 -8.920 1.00 94.50 312 LYS A N 1
ATOM 2603 C CA . LYS A 1 312 ? 22.503 -7.115 -9.523 1.00 94.50 312 LYS A CA 1
ATOM 2604 C C . LYS A 1 312 ? 22.624 -6.670 -10.982 1.00 94.50 312 LYS A C 1
ATOM 2606 O O . LYS A 1 312 ? 23.706 -6.765 -11.566 1.00 94.50 312 LYS A O 1
ATOM 2611 N N . MET A 1 313 ? 21.531 -6.244 -11.616 1.00 92.38 313 MET A N 1
ATOM 2612 C CA . MET A 1 313 ? 21.561 -5.829 -13.012 1.00 92.38 313 MET A CA 1
ATOM 2613 C C . MET A 1 313 ? 22.218 -4.458 -13.153 1.00 92.38 313 MET A C 1
ATOM 2615 O O . MET A 1 313 ? 21.918 -3.523 -12.422 1.00 92.38 313 MET A O 1
ATOM 2619 N N . LYS A 1 314 ? 23.085 -4.330 -14.160 1.00 89.69 314 LYS A N 1
ATOM 2620 C CA . LYS A 1 314 ? 23.683 -3.051 -14.554 1.00 89.69 314 LYS A CA 1
ATOM 2621 C C . LYS A 1 314 ? 23.247 -2.669 -15.963 1.00 89.69 314 LYS A C 1
ATOM 2623 O O . LYS A 1 314 ? 23.194 -3.532 -16.851 1.00 89.69 314 LYS A O 1
ATOM 2628 N N . GLY A 1 315 ? 22.937 -1.393 -16.149 1.00 90.56 315 GLY A N 1
ATOM 2629 C CA . GLY A 1 315 ? 22.708 -0.770 -17.448 1.00 90.56 315 GLY A CA 1
ATOM 2630 C C . GLY A 1 315 ? 23.974 -0.093 -17.966 1.00 90.56 315 GLY A C 1
ATOM 2631 O O . GLY A 1 315 ? 24.827 0.321 -17.185 1.00 90.56 315 GLY A O 1
ATOM 2632 N N . ASN A 1 316 ? 24.120 -0.017 -19.285 1.00 96.19 316 ASN A N 1
ATOM 2633 C CA . ASN A 1 316 ? 25.135 0.809 -19.939 1.00 96.19 316 ASN A CA 1
ATOM 2634 C C . ASN A 1 316 ? 24.647 1.194 -21.337 1.00 96.19 316 ASN A C 1
ATOM 2636 O O . ASN A 1 316 ? 23.768 0.531 -21.888 1.00 96.19 316 ASN A O 1
ATOM 2640 N N . LYS A 1 317 ? 25.257 2.223 -21.930 1.00 96.25 317 LYS A N 1
ATOM 2641 C CA . LYS A 1 317 ? 24.842 2.788 -23.220 1.00 96.25 317 LYS A CA 1
ATOM 2642 C C . LYS A 1 317 ? 24.618 1.736 -24.318 1.00 96.25 317 LYS A C 1
ATOM 2644 O O . LYS A 1 317 ? 23.561 1.718 -24.947 1.00 96.25 317 LYS A O 1
ATOM 2649 N N . LEU A 1 318 ? 25.583 0.838 -24.536 1.00 96.06 318 LEU A N 1
ATOM 2650 C CA . LEU A 1 318 ? 25.522 -0.160 -25.612 1.00 96.06 318 LEU A CA 1
ATOM 2651 C C . LEU A 1 318 ? 24.478 -1.247 -25.324 1.00 96.06 318 LEU A C 1
ATOM 2653 O O . LEU A 1 318 ? 23.664 -1.591 -26.182 1.00 96.06 318 LEU A O 1
ATOM 2657 N N . LYS A 1 319 ? 24.468 -1.766 -24.095 1.00 96.31 319 LYS A N 1
ATOM 2658 C CA . LYS A 1 319 ? 23.509 -2.779 -23.647 1.00 96.31 319 LYS A CA 1
ATOM 2659 C C . LYS A 1 319 ? 22.077 -2.260 -23.743 1.00 96.31 319 LYS A C 1
ATOM 2661 O O . LYS A 1 319 ? 21.203 -2.972 -24.235 1.00 96.31 319 LYS A O 1
ATOM 2666 N N . ASN A 1 320 ? 21.843 -1.026 -23.304 1.00 98.00 320 ASN A N 1
ATOM 2667 C CA . ASN A 1 320 ? 20.531 -0.391 -23.330 1.00 98.00 320 ASN A CA 1
ATOM 2668 C C . ASN A 1 320 ? 20.065 -0.196 -24.772 1.00 98.00 320 ASN A C 1
ATOM 2670 O O . ASN A 1 320 ? 18.935 -0.558 -25.095 1.00 98.00 320 ASN A O 1
ATOM 2674 N N . ALA A 1 321 ? 20.964 0.256 -25.656 1.00 97.31 321 ALA A N 1
ATOM 2675 C CA . ALA A 1 321 ? 20.700 0.422 -27.081 1.00 97.31 321 ALA A CA 1
ATOM 2676 C C . ALA A 1 321 ? 20.187 -0.866 -27.749 1.00 97.31 321 ALA A C 1
ATOM 2678 O O . ALA A 1 321 ? 19.250 -0.819 -28.551 1.00 97.31 321 ALA A O 1
ATOM 2679 N N . VAL A 1 322 ? 20.771 -2.019 -27.420 1.00 97.88 322 VAL A N 1
ATOM 2680 C CA . VAL A 1 322 ? 20.288 -3.316 -27.917 1.00 97.88 322 VAL A CA 1
ATOM 2681 C C . VAL A 1 322 ? 18.969 -3.696 -27.240 1.00 97.88 322 VAL A C 1
ATOM 2683 O O . VAL A 1 322 ? 18.008 -4.071 -27.914 1.00 97.88 322 VAL A O 1
ATOM 2686 N N . ALA A 1 323 ? 18.897 -3.573 -25.913 1.00 98.00 323 ALA A N 1
ATOM 2687 C CA . ALA A 1 323 ? 17.754 -4.022 -25.128 1.00 98.00 323 ALA A CA 1
ATOM 2688 C C . ALA A 1 323 ? 16.451 -3.305 -25.511 1.00 98.00 323 ALA A C 1
ATOM 2690 O O . ALA A 1 323 ? 15.439 -3.977 -25.719 1.00 98.00 323 ALA A O 1
ATOM 2691 N N . TRP A 1 324 ? 16.456 -1.974 -25.647 1.00 98.19 324 TRP A N 1
ATOM 2692 C CA . TRP A 1 324 ? 15.225 -1.242 -25.955 1.00 98.19 324 TRP A CA 1
ATOM 2693 C C . TRP A 1 324 ? 14.706 -1.547 -27.363 1.00 98.19 324 TRP A C 1
ATOM 2695 O O . TRP A 1 324 ? 13.497 -1.639 -27.541 1.00 98.19 324 TRP A O 1
ATOM 2705 N N . ARG A 1 325 ? 15.583 -1.790 -28.350 1.00 98.44 325 ARG A N 1
ATOM 2706 C CA . ARG A 1 325 ? 15.174 -2.164 -29.721 1.00 98.44 325 ARG A CA 1
ATOM 2707 C C . ARG A 1 325 ? 14.487 -3.528 -29.767 1.00 98.44 325 ARG A C 1
ATOM 2709 O O . ARG A 1 325 ? 13.531 -3.722 -30.514 1.00 98.44 325 ARG A O 1
ATOM 2716 N N . LEU A 1 326 ? 14.949 -4.481 -28.955 1.00 98.38 326 LEU A N 1
ATOM 2717 C CA . LEU A 1 326 ? 14.287 -5.782 -28.818 1.00 98.38 326 LEU A CA 1
ATOM 2718 C C . LEU A 1 326 ? 12.900 -5.639 -28.179 1.00 98.38 326 LEU A C 1
ATOM 2720 O O . LEU A 1 326 ? 11.942 -6.262 -28.639 1.00 98.38 326 LEU A O 1
ATOM 2724 N N . VAL A 1 327 ? 12.789 -4.804 -27.143 1.00 98.56 327 VAL A N 1
ATOM 2725 C CA . VAL A 1 327 ? 11.511 -4.514 -26.478 1.00 98.56 327 VAL A CA 1
ATOM 2726 C C . VAL A 1 327 ? 10.550 -3.802 -27.424 1.00 98.56 327 VAL A C 1
ATOM 2728 O O . VAL A 1 327 ? 9.400 -4.216 -27.516 1.00 98.56 327 VAL A O 1
ATOM 2731 N N . GLU A 1 328 ? 11.024 -2.816 -28.187 1.00 98.38 328 GLU A N 1
ATOM 2732 C CA . GLU A 1 328 ? 10.236 -2.128 -29.212 1.00 98.38 328 GLU A CA 1
ATOM 2733 C C . GLU A 1 328 ? 9.651 -3.115 -30.222 1.00 98.38 328 GLU A C 1
ATOM 2735 O O . GLU A 1 328 ? 8.442 -3.119 -30.435 1.00 98.38 328 GLU A O 1
ATOM 2740 N N . ARG A 1 329 ? 10.480 -3.986 -30.813 1.00 98.06 329 ARG A N 1
ATOM 2741 C CA . ARG A 1 329 ? 10.002 -4.987 -31.779 1.00 98.06 329 ARG A CA 1
ATOM 2742 C C . ARG A 1 329 ? 8.923 -5.885 -31.176 1.00 98.06 329 ARG A C 1
ATOM 2744 O O . ARG A 1 329 ? 7.928 -6.175 -31.835 1.00 98.06 329 ARG A O 1
ATOM 2751 N N . LYS A 1 330 ? 9.104 -6.314 -29.921 1.00 98.00 330 LYS A N 1
ATOM 2752 C CA . LYS A 1 330 ? 8.120 -7.145 -29.213 1.00 98.00 330 LYS A CA 1
ATOM 2753 C C . LYS A 1 330 ? 6.819 -6.383 -28.944 1.00 98.00 330 LYS A C 1
ATOM 2755 O O . LYS A 1 330 ? 5.750 -6.958 -29.116 1.00 98.00 330 LYS A O 1
ATOM 2760 N N . TYR A 1 331 ? 6.910 -5.118 -28.536 1.00 98.06 331 TYR A N 1
ATOM 2761 C CA . TYR A 1 331 ? 5.753 -4.267 -28.270 1.00 98.06 331 TYR A CA 1
ATOM 2762 C C . TYR A 1 331 ? 4.940 -4.031 -29.547 1.00 98.06 331 TYR A C 1
ATOM 2764 O O . TYR A 1 331 ? 3.755 -4.348 -29.582 1.00 98.06 331 TYR A O 1
ATOM 2772 N N . LYS A 1 332 ? 5.601 -3.571 -30.616 1.00 97.06 332 LYS A N 1
ATOM 2773 C CA . LYS A 1 332 ? 4.993 -3.329 -31.932 1.00 97.06 332 LYS A CA 1
ATOM 2774 C C . LYS A 1 332 ? 4.291 -4.567 -32.476 1.00 97.06 332 LYS A C 1
ATOM 2776 O O . LYS A 1 332 ? 3.148 -4.491 -32.900 1.00 97.06 332 LYS A O 1
ATOM 2781 N N . ARG A 1 333 ? 4.926 -5.739 -32.358 1.00 96.88 333 ARG A N 1
ATOM 2782 C CA . ARG A 1 333 ? 4.312 -7.015 -32.748 1.00 96.88 333 ARG A CA 1
ATOM 2783 C C . ARG A 1 333 ? 3.072 -7.370 -31.919 1.00 96.88 333 ARG A C 1
ATOM 2785 O O . ARG A 1 333 ? 2.149 -7.950 -32.466 1.00 96.88 333 ARG A O 1
ATOM 2792 N N . ARG A 1 334 ? 3.065 -7.091 -30.610 1.00 96.00 334 ARG A N 1
ATOM 2793 C CA . ARG A 1 334 ? 1.940 -7.428 -29.718 1.00 96.00 334 ARG A CA 1
ATOM 2794 C C . ARG A 1 334 ? 0.718 -6.539 -29.950 1.00 96.00 334 ARG A C 1
ATOM 2796 O O . ARG A 1 334 ? -0.393 -7.014 -29.762 1.00 96.00 334 ARG A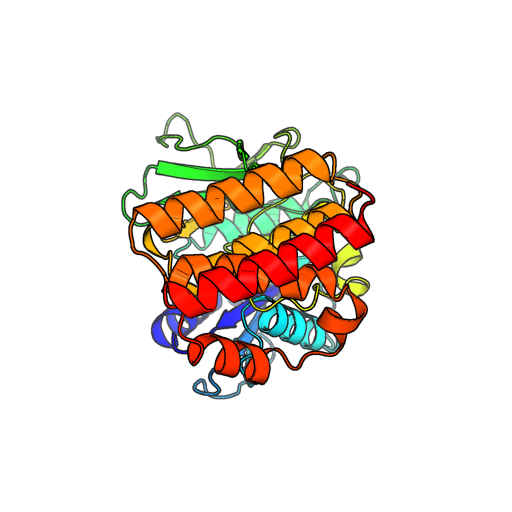 O 1
ATOM 2803 N N . TYR A 1 335 ? 0.939 -5.271 -30.286 1.00 94.81 335 TYR A N 1
ATOM 2804 C CA . TYR A 1 335 ? -0.119 -4.262 -30.390 1.00 94.81 335 TYR A CA 1
ATOM 2805 C C . TYR A 1 335 ? -0.390 -3.788 -31.822 1.00 94.81 335 TYR A C 1
ATOM 2807 O O . TYR A 1 335 ? -1.214 -2.901 -31.999 1.00 94.81 335 TYR A O 1
ATOM 2815 N N . GLU A 1 336 ? 0.288 -4.367 -32.817 1.00 92.50 336 GLU A N 1
ATOM 2816 C CA . GLU A 1 336 ? 0.110 -4.077 -34.248 1.00 92.50 336 GLU A CA 1
ATOM 2817 C C . GLU A 1 336 ? 0.320 -2.590 -34.605 1.00 92.50 336 GLU A C 1
ATOM 2819 O O . GLU A 1 336 ? -0.447 -1.996 -35.363 1.00 92.50 336 GLU A O 1
ATOM 2824 N N . ILE A 1 337 ? 1.377 -1.976 -34.047 1.00 89.00 337 ILE A N 1
ATOM 2825 C CA . ILE A 1 337 ? 1.719 -0.550 -34.246 1.00 89.00 337 ILE A CA 1
ATOM 2826 C C . ILE A 1 337 ? 3.091 -0.291 -34.862 1.00 89.00 337 ILE A C 1
ATOM 2828 O O . ILE A 1 337 ? 3.998 -1.147 -34.732 1.00 89.00 337 ILE A O 1
#

Organism: NCBI:txid39491

Sequence (337 aa):
MRDINIAVNICTYHRNEFVEKNISKLLKSKFFQENEKKYYGRLQIFVVDNGCELKQHNDTFLHVFHNRNTGGSGGFQRGLEEIRKNSSTFSHVIFMDDDVEFDIEAFYILFDYLSKVSEKYIDNPVAGRMFCMDRPDIQYTAAEIWNGGNLKHVEYMRQITSENYIPGRVNYGSGAEYGGWWFCCFPMSFVKDNDIIPFFIHCDDVEYGLRCGKPPIIIEGVHVWHETFEKRMTPIMHYYDTRNPLFVNSLHSLNDNPKSVFIRWKDTITLHHIKNDYITEYYVIRAMADYLKGLDWLNRINPEKYHKRLGKMKGNKLKNAVAWRLVERKYKRRYEI

InterPro domains:
  IPR001173 Glycosyltransferase 2-like [PF00535] (10-116)
  IPR029044 Nucleotide-diphospho-sugar transferases [SSF53448] (6-244)

pLDDT: mean 96.44, std 3.71, range [65.38, 98.88]

Secondary structure (DSSP, 8-state):
-----EEEEEEESS-HHHHHHHHHHHHTSGGG-TT-TTTTTSEEEEEEESSS-SPPEESSSEEEEE----HHHHHHHHHHHHHHHSSS--SEEEEE-SS-B--THHHHHHHHHHTT--GGGTTS-EEEEEEETTEEEEEEESEEE-GGGS-EEETTTEE--TTT--TT-EES-----B--TTEEEEEHHHHTT-PPPS-SSSSHHHHHHHHH-SPPEEEEEEEEEE--GGGT--TTHHHHHHHHHHHHHHHTT----HHHHHHHHHHHHHHHHHTT-HHHHHHHHHHHHHHTT-HHHHHHS-HHHHHHHHHT----HHHHHHHHHHHHHHHHHHHT-

Foldseek 3Di:
DDLAAEEEQEEDEPPCVLQVVVVVQQCPDLCPDPVSVVRDLRYAYEYEYLHPPDDADDDSHYGYHYDHQLAPQVSSLVSLVVVLVDPDDHFKYKQAYSNWAADPQLVVLVRVCQVDPDPVCNQAKAAAFEAAQVDRQWTQAQAWDCQLVPIDGQCHRPGHDPVRFDFNDKDQDSNHQFHDSNIMMGTCVLSNVDGFQSDNDPCSRVLSSNVSVGGHMGGRRNHIYDHDPVVPDDLLVLLCSLQVSLVSCVVNVVDDQLVVNLVVLVVVLVVCVVVQVQSSSVSSLVSLVQSLVDSVSSVPDDSNVVVVVSVPDGGHDVNSVVSNVVSVVSSCVVNVD

=== Feature glossary ===
Annotated list of the representations used here:

N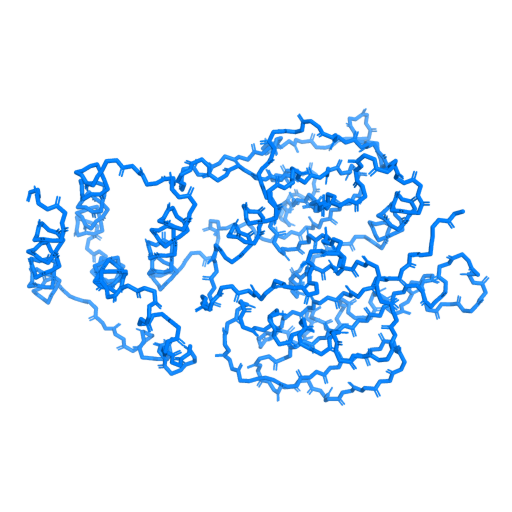earest PDB structures. The Foldseek neighbor list gives the closest experimentally determined structures in the PDB, ranked by structural alignment. TM-score near 1 means near-identical fold; near 0.3 means only rough topology match. This is how one finds what a novel AlphaFold prediction most resembles in the solved-structure universe.

Foldseek 3Di. Foldseek's 3Di representation compresses backbone geometry into a per-residue letter drawn from a learned twenty-state alphabet. It captures the tertiary interaction pattern around each residue — which residues are packed against it in space, regardless of where they are in sequence.

Radius of gyration, Cα contacts, bounding box. Radius of gyration (Rg) is the root-mean-square distance of Cα atoms from their centroid — a single number for overall size and compactness. A globular domain of N residues has Rg ≈ 2.2·N^0.38 Å; an extended or disordered chain has a much larger Rg. The Cα contact count is the number of residue pairs whose Cα atoms are within 8 Å and are more than four positions apart in sequence — a standard proxy for tertiary packing density. The bounding box is the smallest axis-aligned box enclosing all Cα atoms.

InterPro / GO / CATH / organism. The annotation block draws on four external resources. InterPro: which protein families and domains the sequence belongs to. GO: standardized terms for what the protein does, what process it participates in, and where in the cell it acts. CATH: which structural fold it has in the CATH hierarchy. Organism: the species of origin.

mmCIF coordinates. The mmCIF block holds the 3D Cartesian coordinates of each backbone atom (N, Cα, C, O) in ångströms. mmCIF is the PDB's canonical archive format — a tagged-loop text representation of the atomic model.

pLDDT. pLDDT is the predicted lDDT-Cα score: AlphaFold's confidence that the local environment of each residue (all inter-atomic distances within 15 Å) is correctly placed. It is a per-residue number between 0 and 100, with higher meaning more reliable.

Backbone torsions (φ/ψ). φ (phi) and ψ (psi) are the two rotatable backbone dihedrals per residue: φ is the C(i-1)–N–Cα–C torsion, ψ is the N–Cα–C–N(i+1) torsion, both in degrees on (−180°, 180°]. α-helical residues cluster near (−60°, −45°); β-strand residues near (−120°, +130°). A Ramachandran plot is simply a scatter of (φ, ψ) for every residue.

B-factor. For experimental (PDB) structures, the B-factor (temperature factor) quantifies the positional spread of each atom in the crystal — a combination of thermal vibration and static disorder — in units of Å². High B-factors mark flexible loops or poorly resolved regions; low B-factors mark the rigid, well-ordered core.

Secondary structure (3-state, P-SEA). SS3 is a coarse helix/strand/coil call (letters a/b/c) made by the P-SEA algorithm from inter-Cα distances and dihedrals. It is less detailed than DSSP but needs only Cα positions.

Predicted aligned error. Predicted aligned error is AlphaFold's pairwise confidence. Unlike pLDDT (per-residue), PAE is per-residue-pair and captures whether two parts of the structure are correctly placed relative to each other. Units are ångströms of expected positional error.

Solvent-accessible surface area. Solvent-accessible surface area (SASA) is the area in Å² traced out by the centre of a 1.4 Å probe sphere (a water molecule) rolled over the protein's van der Waals surface (Shrake–Rupley / Lee–Richards construction). Buried residues have near-zero SASA; fully exposed residues can exceed 200 Å². The total SASA scales roughly with the number of surface residues.

Secondary structure (8-state, DSSP). The SS8 string is DSSP's per-residue secondary-structure call. α-helix (H) means an i→i+4 H-bond ladder; β-strand (E) means the residue participates in a β-sheet; 3₁₀ (G) and π (I) are tighter and wider helices; T/S are turns/bends; '-' is loop.

Rendered structure images. Structure images are PyMOL renders from six orthogonal camera directions. Cartoon representation draws helices as coils and strands as arrows; sticks shows the backbone as bonds; surface shows the solvent-excluded envelope. Rainbow coloring maps sequence position to hue (blue→red, N→C); chain coloring assigns a distinct color per polypeptide.

Sequence. The amino-acid sequence is the protein's primary structure: the linear order of residues from the N-terminus to the C-terminus, written in one-letter code. Everything else here — the 3D coordinates, the secondary structure, the domain annotations — is ultimately a consequence of this string.

Contact-map, Ramachandran, and PAE plots. Three diagnostic plots accompany the record. The Cα contact map visualizes the tertiary structure as a 2D adjacency matrix (8 Å cutoff, sequence-local contacts suppressed). The Ramachandran plot shows the distribution of backbone (φ, ψ) torsions, with points in the α and β basins reflecting secondary structure content. The PAE plot shows AlphaFold's inter-residue confidence as a color matrix.